Protein AF-A0A525WNT0-F1 (afdb_monomer_lite)

Radius of gyration: 18.11 Å; chains: 1; bounding box: 46×43×49 Å

Secondary structure (DSSP, 8-state):
---S-SS--TTGGGG-S-TT-SGGG-TTT---TT--S-HHHHHHHHHHHHHHTTB-HHHHHHHHHHHHHHTT-TTS-TTSHHHHHHTT-B-TTT--HHHHHHHHHHHHHHHHHH-SHHHHHHHHHHHHGGGSTTTTTPBPPPP--TT-GGGHHHHHHHHHHHHS--HHHHHHHHHHHHHHHHHHHHHHHHTT----B-

Sequence (198 aa):
MHQRFISQDPFGIAGGVNPYSYARNNPIQFMDPDGLFSGGNHKKIATRALKEEECSDNFIEKAVNANVKEDKDLKAPTLKPEWANRHGQLEYEGQPINQALANCASRVNEQLALGTAEGLGKAMHSVEDPYSRSHQWKPALPEPSILDPEHWGDWLEHAIADYFPSGDEIGAAVKEDIKLIRKWKDLMRKKGKDDSCQ

pLDDT: mean 78.47, std 18.5, range [36.47, 97.88]

Foldseek 3Di:
DDQWDPDFQPCDCNVPVDRTDDQVVCCPPPDQQQLAQQLVLLLVLQLVLQVVLAFDPVLSVQLSVLLSCLSVPVVDPSLDLLNLLLLLEHRQPDDDPVVSPVSLVVQLVVLLLVLGSNSLSSSLNSLLRCLQPLRVHYHGDHGDDPVCVVCVVSVVSSNCSNHDPDPVSSVVSSVVSNVSLVVSLVVCVVVVHDSSGD

Structure (mmCIF, N/CA/C/O backbone):
data_AF-A0A525WNT0-F1
#
_entry.id   AF-A0A525WNT0-F1
#
loop_
_atom_site.group_PDB
_atom_site.id
_atom_site.type_symbol
_atom_site.label_atom_id
_atom_site.label_alt_id
_atom_site.label_comp_id
_atom_site.label_asym_id
_atom_site.label_entity_id
_atom_site.label_seq_id
_atom_site.pdbx_PDB_ins_code
_atom_site.Cartn_x
_atom_site.Cartn_y
_atom_site.Cartn_z
_atom_site.occupancy
_atom_site.B_iso_or_equiv
_atom_site.auth_seq_id
_atom_site.auth_comp_id
_atom_site.auth_asym_id
_atom_site.auth_atom_id
_atom_site.pdbx_PDB_model_num
ATOM 1 N N . MET A 1 1 ? 27.870 21.046 -18.736 1.00 40.59 1 MET A N 1
ATOM 2 C CA . MET A 1 1 ? 27.111 19.888 -19.259 1.00 40.59 1 MET A CA 1
ATOM 3 C C . MET A 1 1 ? 25.631 20.194 -19.112 1.00 40.59 1 MET A C 1
ATOM 5 O O . MET A 1 1 ? 25.236 20.671 -18.058 1.00 40.59 1 MET A O 1
ATOM 9 N N . HIS A 1 2 ? 24.854 20.045 -20.183 1.00 37.25 2 HIS A N 1
ATOM 10 C CA . HIS A 1 2 ? 23.477 20.535 -20.273 1.00 37.25 2 HIS A CA 1
ATOM 11 C C . HIS A 1 2 ? 22.479 19.498 -19.725 1.00 37.25 2 HIS A C 1
ATOM 13 O O . HIS A 1 2 ? 22.332 18.436 -20.314 1.00 37.25 2 HIS A O 1
ATOM 19 N N . GLN A 1 3 ? 21.785 19.818 -18.625 1.00 50.88 3 GLN A N 1
ATOM 20 C CA . GLN A 1 3 ? 20.638 19.062 -18.090 1.00 50.88 3 GLN A CA 1
ATOM 21 C C . GLN A 1 3 ? 19.345 19.504 -18.793 1.00 50.88 3 GLN A C 1
ATOM 23 O O . GLN A 1 3 ? 18.529 20.233 -18.229 1.00 50.88 3 GLN A O 1
ATOM 28 N N . ARG A 1 4 ? 19.209 19.165 -20.075 1.00 48.12 4 ARG A N 1
ATOM 29 C CA . ARG A 1 4 ? 18.009 19.451 -20.872 1.00 48.12 4 ARG A CA 1
ATOM 30 C C . ARG A 1 4 ? 17.727 18.271 -21.781 1.00 48.12 4 ARG A C 1
ATOM 32 O O . ARG A 1 4 ? 18.667 17.645 -22.268 1.00 48.12 4 ARG A O 1
ATOM 39 N N . PHE A 1 5 ? 16.451 18.012 -22.038 1.00 47.03 5 PHE A N 1
ATOM 40 C CA . PHE A 1 5 ? 16.077 17.083 -23.094 1.00 47.03 5 PHE A CA 1
ATOM 41 C C . PHE A 1 5 ? 16.597 17.588 -24.450 1.00 47.03 5 PHE A C 1
ATOM 43 O O . PHE A 1 5 ? 16.601 18.790 -24.725 1.00 47.03 5 PHE A O 1
ATOM 50 N N . ILE A 1 6 ? 17.063 16.659 -25.285 1.00 52.97 6 ILE A N 1
ATOM 51 C CA . ILE A 1 6 ? 17.551 16.920 -26.652 1.00 52.97 6 ILE A CA 1
ATOM 52 C C . ILE A 1 6 ? 16.405 16.993 -27.678 1.00 52.97 6 ILE A C 1
ATOM 54 O O . ILE A 1 6 ? 16.618 17.394 -28.819 1.00 52.97 6 ILE A O 1
ATOM 58 N N . SER A 1 7 ? 15.182 16.680 -27.248 1.00 51.28 7 SER A N 1
ATOM 59 C CA . SER A 1 7 ? 13.912 16.890 -27.950 1.00 51.28 7 SER A CA 1
ATOM 60 C C . SER A 1 7 ? 12.864 17.437 -26.971 1.00 51.28 7 SER A C 1
ATOM 62 O O . SER A 1 7 ? 13.056 17.348 -25.761 1.00 51.28 7 SER A O 1
ATOM 64 N N . GLN A 1 8 ? 11.773 18.030 -27.470 1.00 43.38 8 GLN A N 1
ATOM 65 C CA . GLN A 1 8 ? 10.681 18.526 -26.616 1.00 43.38 8 GLN A CA 1
ATOM 66 C C . GLN A 1 8 ? 10.065 17.404 -25.771 1.00 43.38 8 GLN A C 1
ATOM 68 O O . GLN A 1 8 ? 9.871 16.294 -26.266 1.00 43.38 8 GLN A O 1
ATOM 73 N N . ASP A 1 9 ? 9.721 17.728 -24.524 1.00 50.50 9 ASP A N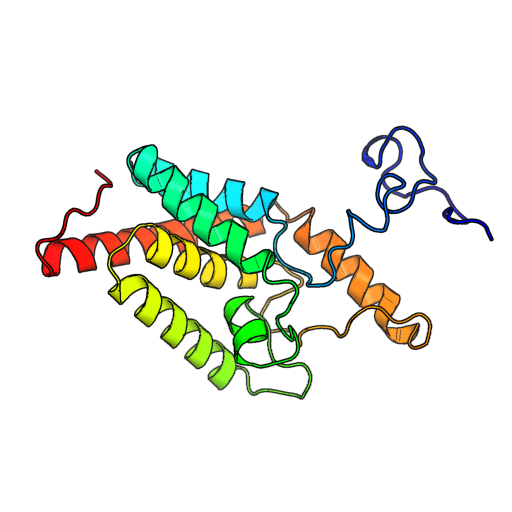 1
ATOM 74 C CA . ASP A 1 9 ? 8.918 16.882 -23.642 1.00 50.50 9 ASP A CA 1
ATOM 75 C C . ASP A 1 9 ? 7.564 16.557 -24.318 1.00 50.50 9 ASP A C 1
ATOM 77 O O . ASP A 1 9 ? 6.822 17.493 -24.656 1.00 50.50 9 ASP A O 1
ATOM 81 N N . PRO A 1 10 ? 7.218 15.267 -24.520 1.00 50.03 10 PRO A N 1
ATOM 82 C CA . PRO A 1 10 ? 5.944 14.849 -25.110 1.00 50.03 10 PRO A CA 1
ATOM 83 C C . PRO A 1 10 ? 4.699 15.369 -24.368 1.00 50.03 10 PRO A C 1
ATOM 85 O O . PRO A 1 10 ? 3.622 15.419 -24.962 1.00 50.03 10 PRO A O 1
ATOM 88 N N . PHE A 1 11 ? 4.828 15.795 -23.104 1.00 43.47 11 PHE A N 1
ATOM 89 C CA . PHE A 1 11 ? 3.750 16.390 -22.302 1.00 43.47 11 PHE A CA 1
ATOM 90 C C . PHE A 1 11 ? 3.531 17.895 -22.542 1.00 43.47 11 PHE A C 1
ATOM 92 O O . PHE A 1 11 ? 2.553 18.465 -22.043 1.00 43.47 11 PHE A O 1
ATOM 99 N N . GLY A 1 12 ? 4.403 18.570 -23.301 1.00 48.38 12 GLY A N 1
ATOM 100 C CA . GLY A 1 12 ? 4.273 19.997 -23.606 1.00 48.38 12 GLY A CA 1
ATOM 101 C C . GLY A 1 12 ? 4.104 20.863 -22.349 1.00 48.38 12 GLY A C 1
ATOM 102 O O . GLY A 1 12 ? 4.845 20.734 -21.380 1.00 48.38 12 GLY A O 1
ATOM 103 N N . ILE A 1 13 ? 3.103 21.747 -22.339 1.00 44.28 13 ILE A N 1
ATOM 104 C CA . ILE A 1 13 ? 2.841 22.684 -21.225 1.00 44.28 13 ILE A CA 1
ATOM 105 C C . ILE A 1 13 ? 2.419 21.984 -19.919 1.00 44.28 13 ILE A C 1
ATOM 107 O O . ILE A 1 13 ? 2.488 22.592 -18.849 1.00 44.28 13 ILE A O 1
ATOM 111 N N . ALA A 1 14 ? 1.980 20.720 -19.987 1.00 47.06 14 ALA A N 1
ATOM 112 C CA . ALA A 1 14 ? 1.579 19.940 -18.815 1.00 47.06 14 ALA A CA 1
ATOM 113 C C . ALA A 1 14 ? 2.785 19.429 -18.001 1.00 47.06 14 ALA A C 1
ATOM 115 O O . ALA A 1 14 ? 2.648 19.206 -16.798 1.00 47.06 14 ALA A O 1
ATOM 116 N N . GLY A 1 15 ? 3.969 19.329 -18.622 1.00 44.12 15 GLY A N 1
ATOM 117 C CA . GLY A 1 15 ? 5.249 19.040 -17.954 1.00 44.12 15 GLY A CA 1
ATOM 118 C C . GLY A 1 15 ? 5.859 20.250 -17.227 1.00 44.12 15 GLY A C 1
ATOM 119 O O . GLY A 1 15 ? 6.861 20.134 -16.523 1.00 44.12 15 GLY A O 1
ATOM 120 N N . GLY A 1 16 ? 5.230 21.423 -17.356 1.00 53.19 16 GLY A N 1
ATOM 121 C CA . GLY A 1 16 ? 5.719 22.708 -16.870 1.00 53.19 16 GLY A CA 1
ATOM 122 C C . GLY A 1 16 ? 5.883 23.708 -18.013 1.00 53.19 16 GLY A C 1
ATOM 123 O O . GLY A 1 16 ? 5.817 23.371 -19.190 1.00 53.19 16 GLY A O 1
ATOM 124 N N . VAL A 1 17 ? 6.113 24.979 -17.675 1.00 60.38 17 VAL A N 1
ATOM 125 C CA . VAL A 1 17 ? 6.235 26.055 -18.681 1.00 60.38 17 VAL A CA 1
ATOM 126 C C . VAL A 1 17 ? 7.465 25.861 -19.582 1.00 60.38 17 VAL A C 1
ATOM 128 O O . VAL A 1 17 ? 7.502 26.373 -20.698 1.00 60.38 17 VAL A O 1
ATOM 131 N N . ASN A 1 18 ? 8.472 25.116 -19.113 1.00 57.03 18 ASN A N 1
ATOM 132 C CA . ASN A 1 18 ? 9.670 24.812 -19.882 1.00 57.03 18 ASN A CA 1
ATOM 133 C C . ASN A 1 18 ? 9.621 23.365 -20.410 1.00 57.03 18 ASN A C 1
ATOM 135 O O . ASN A 1 18 ? 9.936 22.449 -19.654 1.00 57.03 18 ASN A O 1
ATOM 139 N N . PRO A 1 19 ? 9.342 23.145 -21.705 1.00 50.22 19 PRO A N 1
ATOM 140 C CA . PRO A 1 19 ? 9.215 21.807 -22.290 1.00 50.22 19 PRO A CA 1
ATOM 141 C C . PRO A 1 19 ? 10.560 21.081 -22.473 1.00 50.22 19 PRO A C 1
ATOM 143 O O . PRO A 1 19 ? 10.640 20.088 -23.187 1.00 50.22 19 PRO A O 1
ATOM 146 N N . TYR A 1 20 ? 11.636 21.593 -21.872 1.00 52.59 20 TYR A N 1
ATOM 147 C CA . TYR A 1 20 ? 12.956 20.965 -21.837 1.00 52.59 20 TYR A CA 1
ATOM 148 C C . TYR A 1 20 ? 13.445 20.715 -20.400 1.00 52.59 20 TYR A C 1
ATOM 150 O O . TYR A 1 20 ? 14.610 20.347 -20.219 1.00 52.59 20 TYR A O 1
ATOM 158 N N . SER A 1 21 ? 12.613 20.960 -19.374 1.00 46.78 21 SER A N 1
ATOM 159 C CA . SER A 1 21 ? 13.017 20.785 -17.974 1.00 46.78 21 SER A CA 1
ATOM 160 C C . SER A 1 21 ? 12.902 19.334 -17.524 1.00 46.78 21 SER A C 1
ATOM 162 O O . SER A 1 21 ? 11.812 18.776 -17.492 1.00 46.78 21 SER A O 1
ATOM 164 N N . TYR A 1 22 ? 14.018 18.766 -17.082 1.00 49.44 22 TYR A N 1
ATOM 165 C CA . TYR A 1 22 ? 14.056 17.497 -16.363 1.00 49.44 22 TYR A CA 1
ATOM 166 C C . TYR A 1 22 ? 13.727 17.729 -14.874 1.00 49.44 22 TYR A C 1
ATOM 168 O O . TYR A 1 22 ? 14.248 18.673 -14.272 1.00 49.44 22 TYR A O 1
ATOM 176 N N . ALA A 1 23 ? 12.849 16.908 -14.282 1.00 51.16 23 ALA A N 1
ATOM 177 C CA . ALA A 1 23 ? 12.525 16.917 -12.845 1.00 51.16 23 ALA 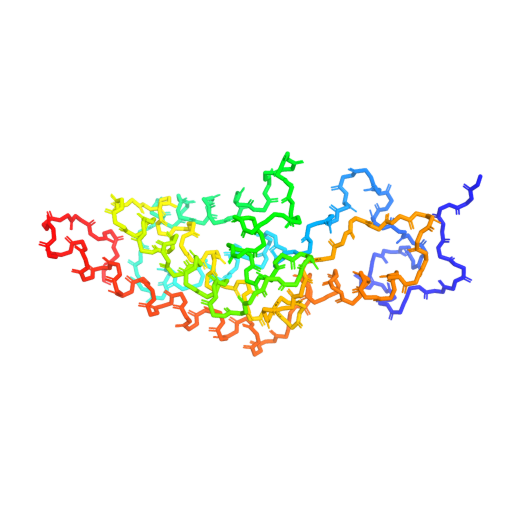A CA 1
ATOM 178 C C . ALA A 1 23 ? 12.153 18.302 -12.256 1.00 51.16 23 ALA A C 1
ATOM 180 O O . ALA A 1 23 ? 12.599 18.670 -11.168 1.00 51.16 23 ALA A O 1
ATOM 181 N N . ARG A 1 24 ? 11.388 19.131 -12.990 1.00 54.41 24 ARG A N 1
ATOM 182 C CA . ARG A 1 24 ? 11.059 20.527 -12.604 1.00 54.41 24 ARG A CA 1
ATOM 183 C C . ARG A 1 24 ? 12.290 21.384 -12.240 1.00 54.41 24 ARG A C 1
ATOM 185 O O . ARG A 1 24 ? 12.195 22.283 -11.408 1.00 54.41 24 ARG A O 1
ATOM 192 N N . ASN A 1 25 ? 13.443 21.118 -12.861 1.00 48.66 25 ASN A N 1
ATOM 193 C CA . ASN A 1 25 ? 14.751 21.719 -12.555 1.00 48.66 25 ASN A CA 1
ATOM 194 C C . ASN A 1 25 ? 15.285 21.434 -11.138 1.00 48.66 25 ASN A C 1
ATOM 196 O O . ASN A 1 25 ? 16.185 22.135 -10.675 1.00 48.66 25 ASN A O 1
ATOM 200 N N . ASN A 1 26 ? 14.767 20.419 -10.446 1.00 45.62 26 ASN A N 1
ATOM 201 C CA . ASN A 1 26 ? 15.290 19.987 -9.156 1.00 45.62 26 ASN A CA 1
ATOM 202 C C . ASN A 1 26 ? 15.465 18.458 -9.109 1.00 45.62 26 ASN A C 1
ATOM 204 O O . ASN A 1 26 ? 14.747 17.769 -8.383 1.00 45.62 26 ASN A O 1
ATOM 208 N N . PRO A 1 27 ? 16.447 17.921 -9.858 1.00 42.84 27 PRO A N 1
ATOM 209 C CA . PRO A 1 27 ? 16.721 16.483 -9.934 1.00 42.84 27 PRO A CA 1
ATOM 210 C C . PRO A 1 27 ? 17.301 15.893 -8.639 1.00 42.84 27 PRO A C 1
ATOM 212 O O . PRO A 1 27 ? 17.585 14.704 -8.588 1.00 42.84 27 PRO A O 1
ATOM 215 N N . ILE A 1 28 ? 17.504 16.719 -7.606 1.00 40.25 28 ILE A N 1
ATOM 216 C CA . ILE A 1 28 ? 17.936 16.291 -6.270 1.00 40.25 28 ILE A CA 1
ATOM 217 C C . ILE A 1 28 ? 16.721 16.059 -5.353 1.00 40.25 28 ILE A C 1
ATOM 219 O O . ILE A 1 28 ? 16.785 15.203 -4.479 1.00 40.25 28 ILE A O 1
ATOM 223 N N . GLN A 1 29 ? 15.616 16.803 -5.530 1.00 36.47 29 GLN A N 1
ATOM 224 C CA . GLN A 1 29 ? 14.388 16.641 -4.728 1.00 36.47 29 GLN A CA 1
ATOM 225 C C . GLN A 1 29 ? 13.277 15.846 -5.422 1.00 36.47 29 GLN A C 1
ATOM 227 O O . GLN A 1 29 ? 12.397 15.339 -4.733 1.00 36.47 29 GLN A O 1
ATOM 232 N N . PHE A 1 30 ? 13.285 15.767 -6.754 1.00 41.00 30 PHE A N 1
ATOM 233 C CA . PHE A 1 30 ? 12.309 15.008 -7.539 1.00 41.00 30 PHE A CA 1
ATOM 234 C C . PHE A 1 30 ? 13.040 13.925 -8.330 1.00 41.00 30 PHE A C 1
ATOM 236 O O . PHE A 1 30 ? 13.220 14.012 -9.542 1.00 41.00 30 PHE A O 1
ATOM 243 N N . MET A 1 31 ? 13.520 12.946 -7.579 1.00 42.00 31 MET A N 1
ATOM 244 C CA . MET A 1 31 ? 13.885 11.623 -8.052 1.00 42.00 31 MET A CA 1
ATOM 245 C C . MET A 1 31 ? 12.822 10.719 -7.430 1.00 42.00 31 MET A C 1
ATOM 247 O O . MET A 1 31 ? 12.554 10.870 -6.238 1.00 42.00 31 MET A O 1
ATOM 251 N N . ASP A 1 32 ? 12.195 9.850 -8.213 1.00 42.09 32 ASP A N 1
ATOM 252 C CA . ASP A 1 32 ? 11.354 8.772 -7.681 1.00 42.09 32 ASP A CA 1
ATOM 253 C C . ASP A 1 32 ? 12.116 7.452 -7.834 1.00 42.09 32 ASP A C 1
ATOM 255 O O . ASP A 1 32 ? 11.794 6.682 -8.732 1.00 42.09 32 ASP A O 1
ATOM 259 N N . PRO A 1 33 ? 13.217 7.265 -7.072 1.00 40.81 33 PRO A N 1
ATOM 260 C CA . PRO A 1 33 ? 14.120 6.126 -7.205 1.00 40.81 33 PRO A CA 1
ATOM 261 C C . PRO A 1 33 ? 13.445 4.761 -6.984 1.00 40.81 33 PRO A C 1
ATOM 263 O O . PRO A 1 33 ? 13.973 3.731 -7.401 1.00 40.81 33 PRO A O 1
ATOM 266 N N . ASP A 1 34 ? 12.283 4.757 -6.330 1.00 44.78 34 ASP A N 1
ATOM 267 C CA . ASP A 1 34 ? 11.679 3.552 -5.772 1.00 44.78 34 ASP A CA 1
ATOM 268 C C . ASP A 1 34 ? 10.557 2.988 -6.647 1.00 44.78 34 ASP A C 1
ATOM 270 O O . ASP A 1 34 ? 10.232 1.808 -6.507 1.00 44.78 34 ASP A O 1
ATOM 274 N N . GLY A 1 35 ? 10.005 3.806 -7.553 1.00 47.09 35 GLY A N 1
ATOM 275 C CA . GLY A 1 35 ? 8.930 3.416 -8.451 1.00 47.09 35 GLY A CA 1
ATOM 276 C C . GLY A 1 35 ? 7.755 2.842 -7.661 1.00 47.09 35 GLY A C 1
ATOM 277 O O . GLY A 1 35 ? 7.566 1.629 -7.614 1.00 47.09 35 GLY A O 1
ATOM 278 N N . LEU A 1 36 ? 7.037 3.730 -6.976 1.00 57.06 36 LEU A N 1
ATOM 279 C CA . LEU A 1 36 ? 5.888 3.461 -6.108 1.00 57.06 36 LEU A CA 1
ATOM 280 C C . LEU A 1 36 ? 4.713 4.285 -6.606 1.00 57.06 36 LEU A C 1
ATOM 282 O O . LEU A 1 36 ? 4.951 5.334 -7.202 1.00 57.06 36 LEU A O 1
ATOM 286 N N . PHE A 1 37 ? 3.450 3.915 -6.336 1.00 63.66 37 PHE A N 1
ATOM 287 C CA . PHE A 1 37 ? 2.382 4.885 -6.594 1.00 63.66 37 PHE A CA 1
ATOM 288 C C . PHE A 1 37 ? 2.782 6.187 -5.914 1.00 63.66 37 PHE A C 1
ATOM 290 O O . PHE A 1 37 ? 3.086 6.195 -4.728 1.00 63.66 37 PHE A O 1
ATOM 297 N N . SER A 1 38 ? 2.834 7.296 -6.663 1.00 75.38 38 SER A N 1
ATOM 298 C CA . SER A 1 38 ? 3.397 8.509 -6.068 1.00 75.38 38 SER A CA 1
ATOM 299 C C . SER A 1 38 ? 2.656 8.818 -4.763 1.00 75.38 38 SER A C 1
ATOM 301 O O . SER A 1 38 ? 1.434 8.653 -4.696 1.00 75.38 38 SER A O 1
ATOM 303 N N . GLY A 1 39 ? 3.340 9.322 -3.732 1.00 77.88 39 GLY A N 1
ATOM 304 C CA . GLY A 1 39 ? 2.684 9.610 -2.448 1.00 77.88 39 GLY A CA 1
ATOM 305 C C . GLY A 1 39 ? 1.427 10.503 -2.563 1.00 77.88 39 GLY A C 1
ATOM 306 O O . GLY A 1 39 ? 0.562 10.509 -1.687 1.00 77.88 39 GLY A O 1
ATOM 307 N N . GLY A 1 40 ? 1.279 11.255 -3.663 1.00 81.62 40 GLY A N 1
ATOM 308 C CA . GLY A 1 40 ? 0.039 11.954 -4.012 1.00 81.62 40 GLY A CA 1
ATOM 309 C C . GLY A 1 40 ? -1.115 11.033 -4.440 1.00 81.62 40 GLY A C 1
ATOM 310 O O . GLY A 1 40 ? -2.256 11.269 -4.033 1.00 81.62 40 GLY A O 1
ATOM 311 N N . ASN A 1 41 ? -0.836 9.994 -5.230 1.00 86.38 41 ASN A N 1
ATOM 312 C CA . ASN A 1 41 ? -1.797 8.967 -5.636 1.00 86.38 41 ASN A CA 1
ATOM 313 C C . ASN A 1 41 ? -2.212 8.091 -4.452 1.00 86.38 41 ASN A C 1
ATOM 315 O O . ASN A 1 41 ? -3.415 7.990 -4.211 1.00 86.38 41 ASN A O 1
ATOM 319 N N . HIS A 1 42 ? -1.262 7.611 -3.646 1.00 90.75 42 HIS A N 1
ATOM 320 C CA . HIS A 1 42 ? -1.541 6.920 -2.380 1.00 90.75 42 HIS A CA 1
ATOM 321 C C . HIS A 1 42 ? -2.459 7.738 -1.466 1.00 90.75 42 HIS A C 1
ATOM 323 O O . HIS A 1 42 ? -3.535 7.300 -1.055 1.00 90.75 42 HIS A O 1
ATOM 329 N N . LYS A 1 43 ? -2.124 9.019 -1.253 1.00 91.81 43 LYS A N 1
ATOM 330 C CA . LYS A 1 43 ? -2.985 9.937 -0.497 1.00 91.81 43 LYS A CA 1
ATOM 331 C C . LYS A 1 43 ? -4.405 9.997 -1.058 1.00 91.81 43 LYS A C 1
ATOM 333 O O . LYS A 1 43 ? -5.366 10.000 -0.287 1.00 91.81 43 LYS A O 1
ATOM 338 N N . LYS A 1 44 ? -4.551 10.109 -2.380 1.00 90.81 44 LYS A N 1
ATOM 339 C CA . LYS A 1 44 ? -5.849 10.244 -3.054 1.00 90.81 44 LYS A CA 1
ATOM 340 C C . LYS A 1 44 ? -6.686 8.968 -2.934 1.00 90.81 44 LYS A C 1
ATOM 342 O O . LYS A 1 44 ? -7.880 9.079 -2.650 1.00 90.81 44 LYS A O 1
ATOM 347 N N . ILE A 1 45 ? -6.077 7.806 -3.159 1.00 93.38 45 ILE A N 1
ATOM 348 C CA . ILE A 1 45 ? -6.715 6.487 -3.087 1.00 93.38 45 ILE A CA 1
ATOM 349 C C . ILE A 1 45 ? -7.188 6.229 -1.652 1.00 93.38 45 ILE A C 1
ATOM 351 O O . ILE A 1 45 ? -8.401 6.161 -1.422 1.00 93.38 45 ILE A O 1
ATOM 355 N N . ALA A 1 46 ? -6.266 6.272 -0.686 1.00 96.69 46 ALA A N 1
ATOM 356 C CA . ALA A 1 46 ? -6.559 6.007 0.717 1.00 96.69 46 ALA A CA 1
ATOM 357 C C . ALA A 1 46 ? -7.598 6.979 1.300 1.00 96.69 46 ALA A C 1
ATOM 359 O O . ALA A 1 46 ? -8.555 6.565 1.957 1.00 96.69 46 ALA A O 1
ATOM 360 N N . THR A 1 47 ? -7.472 8.285 1.018 1.00 96.69 47 THR A N 1
ATOM 361 C CA . THR A 1 47 ? -8.450 9.287 1.489 1.00 96.69 47 THR A CA 1
ATOM 362 C C . THR A 1 47 ? -9.846 8.996 0.948 1.00 96.69 47 THR A C 1
ATOM 364 O O . THR A 1 47 ? -10.827 9.170 1.668 1.00 96.69 47 THR A O 1
ATOM 367 N N . ARG A 1 48 ? -9.960 8.589 -0.323 1.00 96.25 48 ARG A N 1
ATOM 368 C CA . ARG A 1 48 ? -11.259 8.296 -0.933 1.00 96.25 48 ARG A CA 1
ATOM 369 C C . ARG A 1 48 ? -11.912 7.086 -0.273 1.00 96.25 48 ARG A C 1
ATOM 371 O O . ARG A 1 48 ? -13.072 7.193 0.108 1.00 96.25 48 ARG A O 1
ATOM 378 N N . ALA A 1 49 ? -11.174 5.991 -0.110 1.00 97.50 49 ALA A N 1
ATOM 379 C CA . ALA A 1 49 ? -11.698 4.770 0.493 1.00 97.50 49 ALA A CA 1
ATOM 380 C C . ALA A 1 49 ? -12.117 4.975 1.959 1.00 97.50 49 ALA A C 1
ATOM 382 O O . ALA A 1 49 ? -13.218 4.592 2.345 1.00 97.50 49 ALA A O 1
ATOM 383 N N . LEU A 1 50 ? -11.289 5.652 2.763 1.00 97.88 50 LEU A N 1
ATOM 384 C CA . LEU A 1 50 ? -11.603 5.919 4.172 1.00 97.88 50 LEU A CA 1
ATOM 385 C C . LEU A 1 50 ? -12.802 6.862 4.345 1.00 97.88 50 LEU A C 1
ATOM 387 O O . LEU A 1 50 ? -13.588 6.685 5.271 1.00 97.88 50 LEU A O 1
ATOM 391 N N . LYS A 1 51 ? -12.969 7.850 3.455 1.00 96.62 51 LYS A N 1
ATOM 392 C CA . LYS A 1 51 ? -14.166 8.706 3.453 1.00 96.62 51 LYS A CA 1
ATOM 393 C C . LYS A 1 51 ? -15.425 7.947 3.047 1.00 96.62 51 LYS A C 1
ATOM 395 O O . LYS A 1 51 ? -16.483 8.224 3.595 1.00 96.62 51 LYS A O 1
ATOM 400 N N . GLU A 1 52 ? -15.316 7.028 2.090 1.00 96.12 52 GLU A N 1
ATOM 401 C CA . GLU A 1 52 ? -16.439 6.188 1.654 1.00 96.12 52 GLU A CA 1
ATOM 402 C C . GLU A 1 52 ? -16.911 5.239 2.765 1.00 96.12 52 GLU A C 1
ATOM 404 O O . GLU A 1 52 ? -18.099 4.961 2.867 1.00 96.12 52 GLU A O 1
ATOM 409 N N . GLU A 1 53 ? -16.001 4.811 3.638 1.00 96.62 53 GLU A N 1
ATOM 410 C CA . GLU A 1 53 ? -16.303 4.008 4.831 1.00 96.62 53 GLU A CA 1
ATOM 411 C C . GLU A 1 53 ? -16.568 4.852 6.092 1.00 96.62 53 GLU A C 1
ATOM 413 O O . GLU A 1 53 ? -16.506 4.323 7.204 1.00 96.62 53 GLU A O 1
ATOM 418 N N . GLU A 1 54 ? -16.842 6.150 5.910 1.00 96.44 54 GLU A N 1
ATOM 419 C CA . GLU A 1 54 ? -17.260 7.106 6.947 1.00 96.44 54 GLU A CA 1
ATOM 420 C C . GLU A 1 54 ? -16.311 7.171 8.161 1.00 96.44 54 GLU A C 1
ATOM 422 O O . GLU A 1 54 ? -16.721 7.339 9.312 1.00 96.44 54 GLU A O 1
ATOM 427 N N . CYS A 1 55 ? -15.006 7.051 7.909 1.00 95.56 55 CYS A N 1
ATOM 428 C CA . CYS A 1 55 ? -13.972 7.235 8.923 1.00 95.56 55 CYS A CA 1
ATOM 429 C C . CYS A 1 55 ? -13.865 8.692 9.385 1.00 95.56 55 CYS A C 1
ATOM 431 O O . CYS A 1 55 ? -13.964 9.628 8.593 1.00 95.56 55 CYS A O 1
ATOM 433 N N . SER A 1 56 ? -13.603 8.893 10.679 1.00 95.88 56 SER A N 1
ATOM 434 C CA . SER A 1 56 ? -13.388 10.236 11.234 1.00 95.88 56 SER A CA 1
ATOM 435 C C . SER A 1 56 ? -12.146 10.918 10.643 1.00 95.88 56 SER A C 1
ATOM 437 O O . SER A 1 56 ? -11.137 10.265 10.372 1.00 95.88 56 SER A O 1
ATOM 439 N N . ASP A 1 57 ? -12.167 12.249 10.516 1.00 94.88 57 ASP A N 1
ATOM 440 C CA . ASP A 1 57 ? -11.067 13.016 9.904 1.00 94.88 57 ASP A CA 1
ATOM 441 C C . ASP A 1 57 ? -9.704 12.776 10.578 1.00 94.88 57 ASP A C 1
ATOM 443 O O . ASP A 1 57 ? -8.692 12.600 9.903 1.00 94.88 57 ASP A O 1
ATOM 447 N N . ASN A 1 58 ? -9.673 12.701 11.913 1.00 95.25 58 ASN A N 1
ATOM 448 C CA . ASN A 1 58 ? -8.447 12.416 12.668 1.00 95.25 58 ASN A CA 1
ATOM 449 C C . ASN A 1 58 ? -7.917 10.996 12.403 1.00 95.25 58 ASN A C 1
ATOM 451 O O . ASN A 1 58 ? -6.708 10.767 12.406 1.00 95.25 58 ASN A O 1
ATOM 455 N N . PHE A 1 59 ? -8.809 10.030 12.182 1.00 96.38 59 PHE A N 1
ATOM 456 C CA . PHE A 1 59 ? -8.412 8.679 11.803 1.00 96.38 59 PHE A CA 1
ATOM 457 C C . PHE A 1 59 ? -7.877 8.651 10.366 1.00 96.38 59 PHE A C 1
ATOM 459 O O . PHE A 1 59 ? -6.809 8.082 10.127 1.00 96.38 59 PHE A O 1
ATOM 466 N N . ILE A 1 60 ? -8.564 9.333 9.439 1.00 97.19 60 ILE A N 1
ATOM 467 C CA . ILE A 1 60 ? -8.134 9.491 8.043 1.00 97.19 60 ILE A CA 1
ATOM 468 C C . ILE A 1 60 ? -6.728 10.079 7.983 1.00 97.19 60 ILE A C 1
ATOM 470 O O . ILE A 1 60 ? -5.864 9.521 7.314 1.00 97.19 60 ILE A O 1
ATOM 474 N N . GLU A 1 61 ? -6.474 11.174 8.701 1.00 95.56 61 GLU A N 1
ATOM 475 C CA . GLU A 1 61 ? -5.170 11.835 8.702 1.00 95.56 61 GLU A CA 1
ATOM 476 C C . GLU A 1 61 ? -4.046 10.875 9.111 1.00 95.56 61 GLU A C 1
ATOM 478 O O . GLU A 1 61 ? -3.025 10.787 8.429 1.00 95.56 61 GLU A O 1
ATOM 483 N N . LYS A 1 62 ? -4.239 10.110 10.190 1.00 97.19 62 LYS A N 1
ATOM 484 C CA . LYS A 1 62 ? -3.235 9.156 10.679 1.00 97.19 62 LYS A CA 1
ATOM 485 C C . LYS A 1 62 ? -2.993 8.012 9.701 1.00 97.19 62 LYS A C 1
ATOM 487 O O . LYS A 1 62 ? -1.836 7.697 9.420 1.00 97.19 62 LYS A O 1
ATOM 492 N N . ALA A 1 63 ? -4.061 7.414 9.176 1.00 97.44 63 ALA A N 1
ATOM 493 C CA . ALA A 1 63 ? -3.960 6.309 8.230 1.00 97.44 63 ALA A CA 1
ATOM 494 C C . ALA A 1 63 ? -3.287 6.754 6.924 1.00 97.44 63 ALA A C 1
ATOM 496 O O . ALA A 1 63 ? -2.315 6.141 6.491 1.00 97.44 63 ALA A O 1
ATOM 497 N N . VAL A 1 64 ? -3.723 7.876 6.348 1.00 96.19 64 VAL A N 1
ATOM 498 C CA . VAL A 1 64 ? -3.157 8.433 5.111 1.00 96.19 64 VAL A CA 1
ATOM 499 C C . VAL A 1 64 ? -1.694 8.838 5.293 1.00 96.19 64 VAL A C 1
ATOM 501 O O . VAL A 1 64 ? -0.867 8.567 4.426 1.00 96.19 64 VAL A O 1
ATOM 504 N N . ASN A 1 65 ? -1.339 9.454 6.423 1.00 94.56 65 ASN A N 1
ATOM 505 C CA . ASN A 1 65 ? 0.053 9.811 6.695 1.00 94.56 65 ASN A CA 1
ATOM 506 C C . ASN A 1 65 ? 0.947 8.575 6.840 1.00 94.56 65 ASN A C 1
ATOM 508 O O . ASN A 1 65 ? 2.101 8.621 6.421 1.00 94.56 65 ASN A O 1
ATOM 512 N N . ALA A 1 66 ? 0.441 7.492 7.435 1.00 95.25 66 ALA A N 1
ATOM 513 C CA . ALA A 1 66 ? 1.181 6.242 7.545 1.00 95.25 66 ALA A CA 1
ATOM 514 C C . ALA A 1 66 ? 1.345 5.552 6.186 1.00 95.25 66 ALA A C 1
ATOM 516 O O . ALA A 1 66 ? 2.448 5.112 5.889 1.00 95.25 66 ALA A O 1
ATOM 517 N N . ASN A 1 67 ? 0.287 5.533 5.372 1.00 94.69 67 ASN A N 1
ATOM 518 C CA . ASN A 1 67 ? 0.274 5.005 4.009 1.00 94.69 67 ASN A CA 1
ATOM 519 C C . ASN A 1 67 ? 1.358 5.677 3.142 1.00 94.69 67 ASN A C 1
ATOM 521 O O . ASN A 1 67 ? 2.315 5.033 2.739 1.00 94.69 67 ASN A O 1
ATOM 525 N N . VAL A 1 68 ? 1.323 7.009 3.025 1.00 90.25 68 VAL A N 1
ATOM 526 C CA . VAL A 1 68 ? 2.278 7.798 2.214 1.00 90.25 68 VAL A CA 1
ATOM 527 C C . VAL A 1 68 ? 3.710 7.787 2.766 1.00 90.25 68 VAL A C 1
ATOM 529 O O . VAL A 1 68 ? 4.662 8.181 2.092 1.00 90.25 68 VAL A O 1
ATOM 532 N N . LYS A 1 69 ? 3.894 7.447 4.045 1.00 89.56 69 LYS A N 1
ATOM 533 C CA . LYS A 1 69 ? 5.228 7.412 4.655 1.00 89.56 69 LYS A CA 1
ATOM 534 C C . LYS A 1 69 ? 5.979 6.130 4.310 1.00 89.56 69 LYS A C 1
ATOM 536 O O . LYS A 1 69 ? 7.199 6.136 4.454 1.00 89.56 69 LYS A O 1
ATOM 541 N N . GLU A 1 70 ? 5.292 5.079 3.870 1.00 85.56 70 GLU A N 1
ATOM 542 C CA . GLU A 1 70 ? 5.954 3.848 3.445 1.00 85.56 70 GLU A CA 1
ATOM 543 C C . GLU A 1 70 ? 6.935 4.147 2.299 1.00 85.56 70 GLU A C 1
ATOM 545 O O . GLU A 1 70 ? 8.106 3.803 2.447 1.00 85.56 70 GLU A O 1
ATOM 550 N N . ASP A 1 71 ? 6.555 4.963 1.311 1.00 76.88 71 ASP A N 1
ATOM 551 C CA . ASP A 1 71 ? 7.436 5.408 0.209 1.00 76.88 71 ASP A CA 1
ATOM 552 C C . ASP A 1 71 ? 8.670 6.206 0.644 1.00 76.88 71 ASP A C 1
ATOM 554 O O . ASP A 1 71 ? 9.617 6.384 -0.109 1.00 76.88 71 ASP A O 1
ATOM 558 N N . LYS A 1 72 ? 8.662 6.788 1.847 1.00 69.31 72 LYS A N 1
ATOM 559 C CA . LYS A 1 72 ? 9.681 7.771 2.262 1.00 69.31 72 LYS A CA 1
ATOM 560 C C . LYS A 1 72 ? 10.847 7.162 3.018 1.00 69.31 72 LYS A C 1
ATOM 562 O O . LYS A 1 72 ? 11.709 7.907 3.499 1.00 69.31 72 LYS A O 1
ATOM 567 N N . ASP A 1 73 ? 10.881 5.846 3.177 1.00 62.91 73 ASP A N 1
ATOM 568 C CA . ASP A 1 73 ? 12.005 5.184 3.827 1.00 62.91 73 ASP A CA 1
ATOM 569 C C . ASP A 1 73 ? 13.178 5.004 2.850 1.00 62.91 73 ASP A C 1
ATOM 571 O O . ASP A 1 73 ? 13.555 3.898 2.489 1.00 62.91 73 ASP A O 1
ATOM 575 N N . LEU A 1 74 ? 13.792 6.126 2.454 1.00 48.88 74 LEU A N 1
ATOM 576 C CA . LEU A 1 74 ? 14.907 6.241 1.492 1.00 48.88 74 LEU A CA 1
ATOM 577 C C . LEU A 1 74 ? 16.188 5.466 1.880 1.00 48.88 74 LEU A C 1
ATOM 579 O O . LEU A 1 74 ? 17.217 5.575 1.216 1.00 48.88 74 LEU A O 1
ATOM 583 N N . LYS A 1 75 ? 16.196 4.772 3.023 1.00 49.09 75 LYS A N 1
ATOM 584 C CA . LYS A 1 75 ? 17.316 3.929 3.483 1.00 49.09 75 LYS A CA 1
ATOM 585 C C . LYS A 1 75 ? 17.075 2.445 3.223 1.00 49.09 75 LYS A C 1
ATOM 587 O O . LYS A 1 75 ? 17.948 1.623 3.511 1.00 49.09 75 LYS A O 1
ATOM 592 N N . ALA A 1 76 ? 15.892 2.112 2.739 1.00 55.09 76 ALA A N 1
ATOM 593 C CA . ALA A 1 76 ? 15.470 0.771 2.445 1.00 55.09 76 ALA A CA 1
ATOM 594 C C . ALA A 1 76 ? 16.086 0.251 1.148 1.00 55.09 76 ALA A C 1
ATOM 596 O O . ALA A 1 76 ? 15.996 0.918 0.122 1.00 55.09 76 ALA A O 1
ATOM 597 N N . PRO A 1 77 ? 16.661 -0.958 1.133 1.00 62.56 77 PRO A N 1
ATOM 598 C CA . PRO A 1 77 ? 17.017 -1.594 -0.121 1.00 62.56 77 PRO A CA 1
ATOM 599 C C . PRO A 1 77 ? 15.735 -2.091 -0.808 1.00 62.56 77 PRO A C 1
ATOM 601 O O . PRO A 1 77 ? 15.285 -3.203 -0.525 1.00 62.56 77 PRO A O 1
ATOM 604 N N . THR A 1 78 ? 15.169 -1.287 -1.716 1.00 65.31 78 THR A N 1
ATOM 605 C CA . THR A 1 78 ? 13.997 -1.621 -2.560 1.00 65.31 78 THR A CA 1
ATOM 606 C C . THR A 1 78 ? 14.118 -2.984 -3.232 1.00 65.31 78 THR A C 1
ATOM 608 O O . THR A 1 78 ? 13.139 -3.712 -3.367 1.00 65.31 78 THR A O 1
ATOM 611 N N . LEU A 1 79 ? 15.352 -3.387 -3.536 1.00 71.00 79 LEU A N 1
ATOM 612 C CA . LEU A 1 79 ? 15.683 -4.674 -4.133 1.00 71.00 79 LEU A CA 1
ATOM 613 C C . LEU A 1 79 ? 15.571 -5.880 -3.192 1.00 71.00 79 LEU A C 1
ATOM 615 O O . LEU A 1 79 ? 15.824 -6.982 -3.656 1.00 71.00 79 LEU A O 1
ATOM 619 N N . LYS A 1 80 ? 15.267 -5.725 -1.894 1.00 81.44 80 LYS A N 1
ATOM 620 C CA . LYS A 1 80 ? 15.106 -6.855 -0.956 1.00 81.44 80 LYS A CA 1
ATOM 621 C C . LYS A 1 80 ? 13.643 -7.286 -0.837 1.00 81.44 80 LYS A C 1
ATOM 623 O O . LYS A 1 80 ? 12.764 -6.430 -0.900 1.00 81.44 80 LYS A O 1
ATOM 628 N N . PRO A 1 81 ? 13.356 -8.575 -0.549 1.00 83.06 81 PRO A N 1
ATOM 629 C CA . PRO A 1 81 ? 11.987 -9.099 -0.538 1.00 83.06 81 PRO A CA 1
ATOM 630 C C . PRO A 1 81 ? 11.042 -8.334 0.386 1.00 83.06 81 PRO A C 1
ATOM 632 O O . PRO A 1 81 ? 9.910 -8.050 0.014 1.00 83.06 81 PRO A O 1
ATOM 635 N N . GLU A 1 82 ? 11.508 -7.964 1.582 1.00 80.62 82 GLU A N 1
ATOM 636 C CA . GLU A 1 82 ? 10.704 -7.217 2.558 1.00 80.62 82 GLU A CA 1
ATOM 637 C C . GLU A 1 82 ? 10.156 -5.903 1.983 1.00 80.62 82 GLU A C 1
ATOM 639 O O . GLU A 1 82 ? 9.013 -5.542 2.266 1.00 80.62 82 GLU A O 1
ATOM 644 N N . TRP A 1 83 ? 10.955 -5.222 1.159 1.00 83.06 83 TRP A N 1
ATOM 645 C CA . TRP A 1 83 ? 10.632 -3.926 0.570 1.00 83.06 83 TRP A CA 1
ATOM 646 C C . TRP A 1 83 ? 9.893 -4.079 -0.753 1.00 83.06 83 TRP A C 1
ATOM 648 O O . TRP A 1 83 ? 8.837 -3.483 -0.923 1.00 83.06 83 TRP A O 1
ATOM 658 N N . ALA A 1 84 ? 10.361 -4.949 -1.645 1.00 84.88 84 ALA A N 1
ATOM 659 C CA . ALA A 1 84 ? 9.669 -5.204 -2.904 1.00 84.88 84 ALA A CA 1
ATOM 660 C C . ALA A 1 84 ? 8.235 -5.714 -2.670 1.00 84.88 84 ALA A C 1
ATOM 662 O O . ALA A 1 84 ? 7.278 -5.217 -3.257 1.00 84.88 84 ALA A O 1
ATOM 663 N N . ASN A 1 85 ? 8.038 -6.666 -1.749 1.00 89.56 85 ASN A N 1
ATOM 664 C CA . ASN A 1 85 ? 6.729 -7.306 -1.581 1.00 89.56 85 ASN A CA 1
ATOM 665 C C . ASN A 1 85 ? 5.679 -6.389 -0.961 1.00 89.56 85 ASN A C 1
ATOM 667 O O . ASN A 1 85 ? 4.495 -6.526 -1.272 1.00 89.56 85 ASN A O 1
ATOM 671 N N . ARG A 1 86 ? 6.089 -5.465 -0.086 1.00 88.69 86 ARG A N 1
ATOM 672 C CA . ARG A 1 86 ? 5.164 -4.468 0.461 1.00 88.69 86 ARG A CA 1
ATOM 673 C C . ARG A 1 86 ? 4.771 -3.402 -0.564 1.00 88.69 86 ARG A C 1
ATOM 675 O O . ARG A 1 86 ? 3.770 -2.753 -0.310 1.00 88.69 86 ARG A O 1
ATOM 682 N N . HIS A 1 87 ? 5.519 -3.278 -1.661 1.00 87.88 87 HIS A N 1
ATOM 683 C CA . HIS A 1 87 ? 5.255 -2.389 -2.795 1.00 87.88 87 HIS A CA 1
ATOM 684 C C . HIS A 1 87 ? 4.697 -3.147 -4.011 1.00 87.88 87 HIS A C 1
ATOM 686 O O . HIS A 1 87 ? 4.819 -2.725 -5.156 1.00 87.88 87 HIS A O 1
ATOM 692 N N . GLY A 1 88 ? 4.129 -4.338 -3.795 1.00 87.19 88 GLY A N 1
ATOM 693 C CA . GLY A 1 88 ? 3.507 -5.111 -4.870 1.00 87.19 88 GLY A CA 1
ATOM 694 C C . GLY A 1 88 ? 4.464 -5.651 -5.936 1.00 87.19 88 GLY A C 1
ATOM 695 O O . GLY A 1 88 ? 4.006 -6.011 -7.020 1.00 87.19 88 GLY A O 1
ATOM 696 N N . GLN A 1 89 ? 5.762 -5.731 -5.639 1.00 87.38 89 GLN A N 1
ATOM 697 C CA . GLN A 1 89 ? 6.821 -6.187 -6.539 1.00 87.38 89 GLN A CA 1
ATOM 698 C C . GLN A 1 89 ? 7.486 -7.481 -6.042 1.00 87.38 89 GLN A C 1
ATOM 700 O O . GLN A 1 89 ? 7.348 -7.904 -4.886 1.00 87.38 89 GLN A O 1
ATOM 705 N N . LEU A 1 90 ? 8.226 -8.128 -6.941 1.00 87.19 90 LEU A N 1
ATOM 706 C CA . LEU A 1 90 ? 9.155 -9.210 -6.612 1.00 87.19 90 LEU A CA 1
ATOM 707 C C . LEU A 1 90 ? 10.530 -8.630 -6.287 1.00 87.19 90 LEU A C 1
ATOM 709 O O . LEU A 1 90 ? 10.906 -7.581 -6.804 1.00 87.19 90 LEU A O 1
ATOM 713 N N . GLU A 1 91 ? 11.319 -9.351 -5.494 1.00 85.25 91 GLU A N 1
ATOM 714 C CA . GLU A 1 91 ? 12.762 -9.107 -5.435 1.00 85.25 91 GLU A CA 1
ATOM 715 C C . GLU A 1 91 ? 13.377 -9.109 -6.847 1.00 85.25 91 GLU A C 1
ATOM 717 O O . GLU A 1 91 ? 12.946 -9.875 -7.715 1.00 85.25 91 GLU A O 1
ATOM 722 N N . TYR A 1 92 ? 14.426 -8.310 -7.055 1.00 71.19 92 TYR A N 1
ATOM 723 C CA . TYR A 1 92 ? 15.161 -8.273 -8.322 1.00 71.19 92 TYR A CA 1
ATOM 724 C C . TYR A 1 92 ? 15.702 -9.657 -8.735 1.00 71.19 92 TYR A C 1
ATOM 726 O O . TYR A 1 92 ? 15.636 -10.035 -9.902 1.00 71.19 92 TYR A O 1
ATOM 734 N N . GLU A 1 93 ? 16.172 -10.464 -7.775 1.00 75.69 93 GLU A N 1
ATOM 735 C CA . GLU A 1 93 ? 16.846 -11.751 -8.027 1.00 75.69 93 GLU A CA 1
ATOM 736 C C . GLU A 1 93 ? 15.899 -12.970 -8.140 1.00 75.69 93 GLU A C 1
ATOM 738 O O . GLU A 1 93 ? 16.225 -14.078 -7.715 1.00 75.69 93 GLU A O 1
ATOM 743 N N . GLY A 1 94 ? 14.728 -12.810 -8.762 1.00 74.00 94 GLY A N 1
ATOM 744 C CA . GLY A 1 94 ? 13.911 -13.958 -9.192 1.00 74.00 94 GLY A CA 1
ATOM 745 C C . GLY A 1 94 ? 13.102 -14.639 -8.083 1.00 74.00 94 GLY A C 1
ATOM 746 O O . GLY A 1 94 ? 12.874 -15.851 -8.127 1.00 74.00 94 GLY A O 1
ATOM 747 N N . GLN A 1 95 ? 12.637 -13.867 -7.099 1.00 86.69 95 GLN A N 1
ATOM 748 C CA . GLN A 1 95 ? 11.737 -14.361 -6.059 1.00 86.69 95 GLN A CA 1
ATOM 749 C C . GLN A 1 95 ? 10.472 -15.017 -6.659 1.00 86.69 95 GLN A C 1
ATOM 751 O O . GLN A 1 95 ? 9.795 -14.410 -7.493 1.00 86.69 95 GLN A O 1
ATOM 756 N N . PRO A 1 96 ? 10.074 -16.218 -6.195 1.00 90.81 96 PRO A N 1
ATOM 757 C CA . PRO 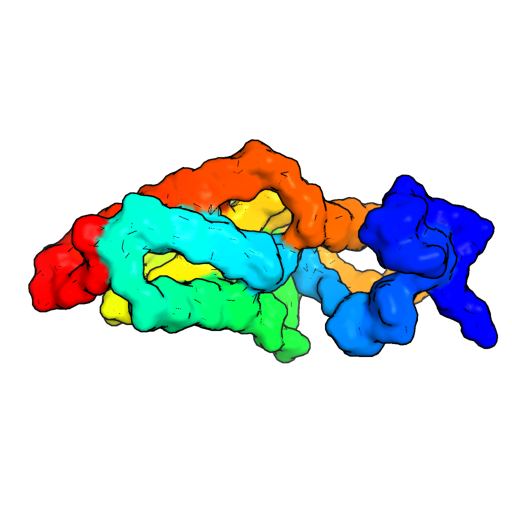A 1 96 ? 8.814 -16.832 -6.598 1.00 90.81 96 PRO A CA 1
ATOM 758 C C . PRO A 1 96 ? 7.597 -15.970 -6.231 1.00 90.81 96 PRO A C 1
ATOM 760 O O . PRO A 1 96 ? 7.436 -15.550 -5.083 1.00 90.81 96 PRO A O 1
ATOM 763 N N . ILE A 1 97 ? 6.679 -15.768 -7.182 1.00 90.81 97 ILE A N 1
ATOM 764 C CA . ILE A 1 97 ? 5.491 -14.918 -6.985 1.00 90.81 97 ILE A CA 1
ATOM 765 C C . ILE A 1 97 ? 4.605 -15.363 -5.813 1.00 90.81 97 ILE A C 1
ATOM 767 O O . ILE A 1 97 ? 4.073 -14.536 -5.079 1.00 90.81 97 ILE A O 1
ATOM 771 N N . ASN A 1 98 ? 4.477 -16.669 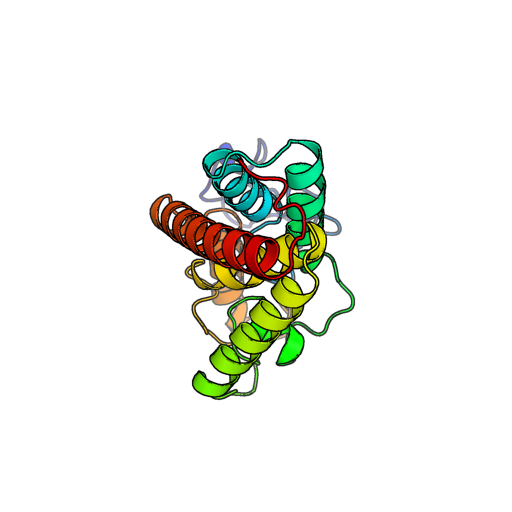-5.574 1.00 91.44 98 ASN A N 1
ATOM 772 C CA . ASN A 1 98 ? 3.712 -17.197 -4.444 1.00 91.44 98 ASN A CA 1
ATOM 773 C C . ASN A 1 98 ? 4.319 -16.795 -3.090 1.00 91.44 98 ASN A C 1
ATOM 775 O O . ASN A 1 98 ? 3.579 -16.580 -2.133 1.00 91.44 98 ASN A O 1
ATOM 779 N N . GLN A 1 99 ? 5.645 -16.670 -3.014 1.00 92.38 99 GLN A N 1
ATOM 780 C CA . GLN A 1 99 ? 6.329 -16.190 -1.820 1.00 92.38 99 GLN A CA 1
ATOM 781 C C . GLN A 1 99 ? 6.115 -14.686 -1.631 1.00 92.38 99 GLN A C 1
ATOM 783 O O . GLN A 1 99 ? 5.811 -14.262 -0.521 1.00 92.38 99 GLN A O 1
ATOM 788 N N . ALA A 1 100 ? 6.206 -13.893 -2.702 1.00 90.44 100 ALA A N 1
ATOM 789 C CA . ALA A 1 100 ? 5.943 -12.454 -2.649 1.00 90.44 100 ALA A CA 1
ATOM 790 C C . ALA A 1 100 ? 4.515 -12.142 -2.174 1.00 90.44 100 ALA A C 1
ATOM 792 O O . ALA A 1 100 ? 4.316 -11.359 -1.243 1.00 90.44 100 ALA A O 1
ATOM 793 N N . LEU A 1 101 ? 3.528 -12.844 -2.742 1.00 91.50 101 LEU A N 1
ATOM 794 C CA . LEU A 1 101 ? 2.125 -12.754 -2.338 1.00 91.50 101 LEU A CA 1
ATOM 795 C C . LEU A 1 101 ? 1.924 -13.151 -0.870 1.00 91.50 101 LEU A C 1
ATOM 797 O O . LEU A 1 101 ? 1.209 -12.466 -0.140 1.00 91.50 101 LEU A O 1
ATOM 801 N N . ALA A 1 102 ? 2.563 -14.237 -0.421 1.00 92.31 102 ALA A N 1
ATOM 802 C CA . ALA A 1 102 ? 2.478 -14.683 0.968 1.00 92.31 102 ALA A CA 1
ATOM 803 C C . ALA A 1 102 ? 3.102 -13.669 1.940 1.00 92.31 102 ALA A C 1
ATOM 805 O O . ALA A 1 102 ? 2.508 -13.377 2.979 1.00 92.31 102 ALA A O 1
ATOM 806 N N . ASN A 1 103 ? 4.254 -13.094 1.588 1.00 92.50 103 ASN A N 1
ATOM 807 C CA . ASN A 1 103 ? 4.932 -12.073 2.385 1.00 92.50 103 ASN A CA 1
ATOM 808 C C . ASN A 1 103 ? 4.080 -10.803 2.506 1.00 92.50 103 ASN A C 1
ATOM 810 O O . ASN A 1 103 ? 3.867 -10.311 3.616 1.00 92.50 103 ASN A O 1
ATOM 814 N N . CYS A 1 104 ? 3.539 -10.311 1.387 1.00 93.38 104 CYS A N 1
ATOM 815 C CA . CYS A 1 104 ? 2.634 -9.163 1.383 1.00 93.38 104 CYS A CA 1
ATOM 816 C C . CYS A 1 104 ? 1.389 -9.438 2.238 1.00 93.38 104 CYS A C 1
ATOM 818 O O . CYS A 1 104 ? 1.056 -8.658 3.131 1.00 93.38 104 CYS A O 1
ATOM 820 N N . ALA A 1 105 ? 0.753 -10.600 2.063 1.00 94.50 105 ALA A N 1
ATOM 821 C CA . ALA A 1 105 ? -0.404 -10.988 2.863 1.00 94.50 105 ALA A CA 1
ATOM 822 C C . ALA A 1 105 ? -0.084 -11.091 4.367 1.00 94.50 105 ALA A C 1
ATOM 824 O O . ALA A 1 105 ? -0.906 -10.677 5.191 1.00 94.50 105 ALA A O 1
ATOM 825 N N . SER A 1 106 ? 1.089 -11.618 4.745 1.00 95.62 106 SER A N 1
ATOM 826 C CA . SER A 1 106 ? 1.536 -11.668 6.146 1.00 95.62 106 SER A CA 1
ATOM 827 C C . SER A 1 106 ? 1.657 -10.265 6.722 1.00 95.62 106 SER A C 1
ATOM 829 O O . SER A 1 106 ? 1.008 -9.962 7.724 1.00 95.62 106 SER A O 1
ATOM 831 N N . ARG A 1 107 ? 2.380 -9.378 6.025 1.00 94.00 107 ARG A N 1
ATOM 832 C CA . ARG A 1 107 ? 2.546 -7.977 6.421 1.00 94.00 107 ARG A CA 1
ATOM 833 C C . ARG A 1 107 ? 1.201 -7.283 6.602 1.00 94.00 107 ARG A C 1
ATOM 835 O O . ARG A 1 107 ? 0.972 -6.664 7.639 1.00 94.00 107 ARG A O 1
ATOM 842 N N . VAL A 1 108 ? 0.303 -7.401 5.624 1.00 96.56 108 VAL A N 1
ATOM 843 C CA . VAL A 1 108 ? -1.046 -6.825 5.698 1.00 96.56 108 VAL A CA 1
ATOM 844 C C . VAL A 1 108 ? -1.750 -7.312 6.963 1.00 96.56 108 VAL A C 1
ATOM 846 O O . VAL A 1 108 ? -2.225 -6.503 7.756 1.00 96.56 108 VAL A O 1
ATOM 849 N N . ASN A 1 109 ? -1.772 -8.622 7.217 1.00 96.38 109 ASN A N 1
ATOM 850 C CA . ASN A 1 109 ? -2.426 -9.167 8.407 1.00 96.38 109 ASN A CA 1
ATOM 851 C C . ASN A 1 109 ? -1.771 -8.700 9.722 1.00 96.38 109 ASN A C 1
ATOM 853 O O . ASN A 1 109 ? -2.494 -8.404 10.675 1.00 96.38 109 ASN A O 1
ATOM 857 N N . GLU A 1 110 ? -0.442 -8.600 9.779 1.00 96.31 110 GLU A N 1
ATOM 858 C CA . GLU A 1 110 ? 0.300 -8.083 10.936 1.00 96.31 110 GLU A CA 1
ATOM 859 C C . GLU A 1 110 ? -0.068 -6.625 11.232 1.00 96.31 110 GLU A C 1
ATOM 861 O O . GLU A 1 110 ? -0.390 -6.288 12.372 1.00 96.31 110 GLU A O 1
ATOM 866 N N . GLN A 1 111 ? -0.099 -5.772 10.205 1.00 97.12 111 GLN A N 1
ATOM 867 C CA . GLN A 1 111 ? -0.459 -4.363 10.350 1.00 97.12 111 GLN A CA 1
ATOM 868 C C . GLN A 1 111 ? -1.933 -4.188 10.756 1.00 97.12 111 GLN A C 1
ATOM 870 O O . GLN A 1 111 ? -2.236 -3.418 11.671 1.00 97.12 111 GLN A O 1
ATOM 875 N N . LEU A 1 112 ? -2.856 -4.963 10.168 1.00 96.19 112 LEU A N 1
ATOM 876 C CA . LEU A 1 112 ? -4.263 -4.977 10.589 1.00 96.19 112 LEU A CA 1
ATOM 877 C C . LEU A 1 112 ? -4.428 -5.437 12.047 1.00 96.19 112 LEU A C 1
ATOM 879 O O . LEU A 1 112 ? -5.300 -4.941 12.769 1.00 96.19 112 LEU A O 1
ATOM 883 N N . ALA A 1 113 ? -3.602 -6.384 12.506 1.00 94.25 113 ALA A N 1
ATOM 884 C CA . ALA A 1 113 ? -3.690 -6.932 13.855 1.00 94.25 113 ALA A CA 1
ATOM 885 C C . ALA A 1 113 ? -3.379 -5.897 14.949 1.00 94.25 113 ALA A C 1
ATOM 887 O O . ALA A 1 113 ? -3.939 -6.023 16.048 1.00 94.25 113 ALA A O 1
ATOM 888 N N . LEU A 1 114 ? -2.581 -4.866 14.640 1.00 95.00 114 LEU A N 1
ATOM 889 C CA . LEU A 1 114 ? -2.289 -3.745 15.543 1.00 95.00 114 LEU A CA 1
ATOM 890 C C . LEU A 1 114 ? -3.574 -3.024 15.976 1.00 95.00 114 LEU A C 1
ATOM 892 O O . LEU A 1 114 ? -3.720 -2.641 17.141 1.00 95.00 114 LEU A O 1
ATOM 896 N N . GLY A 1 115 ? -4.546 -2.912 15.066 1.00 94.38 115 GLY A N 1
ATOM 897 C CA . GLY A 1 115 ? -5.801 -2.215 15.333 1.00 94.38 115 GLY A CA 1
ATOM 898 C C . GLY A 1 115 ? -5.607 -0.720 15.563 1.00 94.38 115 GLY A C 1
ATOM 899 O O . GLY A 1 115 ? -6.217 -0.159 16.467 1.00 94.38 115 GLY A O 1
ATOM 900 N N . THR A 1 116 ? -4.704 -0.108 14.798 1.00 95.88 116 THR A N 1
ATOM 901 C CA . THR A 1 116 ? -4.437 1.333 14.804 1.00 95.88 116 THR A CA 1
ATOM 902 C C . THR A 1 116 ? -4.661 1.908 13.409 1.00 95.88 116 THR A C 1
ATOM 904 O O . THR A 1 116 ? -4.588 1.176 12.419 1.00 95.88 116 THR A O 1
ATOM 907 N N . ALA A 1 117 ? -4.900 3.219 13.329 1.00 96.69 117 ALA A N 1
ATOM 908 C CA . ALA A 1 117 ? -5.015 3.929 12.056 1.00 96.69 117 ALA A CA 1
ATOM 909 C C . ALA A 1 117 ? -3.737 3.778 11.219 1.00 96.69 117 ALA A C 1
ATOM 911 O O . ALA A 1 117 ? -3.796 3.522 10.022 1.00 96.69 117 ALA A O 1
ATOM 912 N N . GLU A 1 118 ? -2.573 3.868 11.865 1.00 96.94 118 GLU A N 1
ATOM 913 C CA . GLU A 1 118 ? -1.277 3.738 11.209 1.00 96.94 118 GLU A CA 1
ATOM 914 C C . GLU A 1 118 ? -1.060 2.328 10.651 1.00 96.94 118 GLU A C 1
ATOM 916 O O . GLU A 1 118 ? -0.551 2.186 9.544 1.00 96.94 118 GLU A O 1
ATOM 921 N N . GLY A 1 119 ? -1.469 1.288 11.387 1.00 96.62 119 GLY A N 1
ATOM 922 C CA . GLY A 1 119 ? -1.418 -0.090 10.900 1.00 96.62 119 GLY A CA 1
ATOM 923 C C . GLY A 1 119 ? -2.326 -0.285 9.686 1.00 96.62 119 GLY A C 1
ATOM 924 O O . GLY A 1 119 ? -1.895 -0.821 8.670 1.00 96.62 119 GLY A O 1
ATOM 925 N N . LEU A 1 120 ? -3.561 0.223 9.738 1.00 97.88 120 LEU A N 1
ATOM 926 C CA . LEU A 1 120 ? -4.454 0.174 8.581 1.00 97.88 120 LEU A CA 1
ATOM 927 C C . LEU A 1 120 ? -3.857 0.908 7.369 1.00 97.88 120 LEU A C 1
ATOM 929 O O . LEU A 1 120 ? -3.832 0.341 6.284 1.00 97.88 120 LEU A O 1
ATOM 933 N N . GLY A 1 121 ? -3.303 2.108 7.560 1.00 97.25 121 GLY A N 1
ATOM 934 C CA . GLY A 1 121 ? -2.673 2.883 6.488 1.00 97.25 121 GLY A CA 1
ATOM 935 C C . GLY A 1 121 ? -1.526 2.149 5.791 1.00 97.25 121 GLY A C 1
ATOM 936 O O . GLY A 1 121 ? -1.474 2.112 4.565 1.00 97.25 121 GLY A O 1
ATOM 937 N N . LYS A 1 122 ? -0.647 1.499 6.561 1.00 96.19 122 LYS A N 1
ATOM 938 C CA . LYS A 1 122 ? 0.445 0.676 6.013 1.00 96.19 122 LYS A CA 1
ATOM 939 C C . LYS A 1 122 ? -0.050 -0.569 5.284 1.00 96.19 122 LYS A C 1
ATOM 941 O O . LYS A 1 122 ? 0.574 -1.009 4.327 1.00 96.19 122 LYS A O 1
ATOM 946 N N . ALA A 1 123 ? -1.147 -1.157 5.758 1.00 97.12 123 ALA A N 1
ATOM 947 C CA . ALA A 1 123 ? -1.769 -2.302 5.107 1.00 97.12 123 ALA A CA 1
ATOM 948 C C . ALA A 1 123 ? -2.418 -1.911 3.769 1.00 97.12 123 ALA A C 1
ATOM 950 O O . ALA A 1 123 ? -2.291 -2.665 2.809 1.00 97.12 123 ALA A O 1
ATOM 951 N N . MET A 1 124 ? -3.083 -0.750 3.719 1.00 97.75 124 MET A N 1
ATOM 952 C CA . MET A 1 124 ? -3.682 -0.179 2.505 1.00 97.75 124 MET A CA 1
ATOM 953 C C . MET A 1 124 ? -2.621 0.042 1.428 1.00 97.75 124 MET A C 1
ATOM 955 O O . MET A 1 124 ? -2.723 -0.520 0.347 1.00 97.75 124 MET A O 1
ATOM 959 N N . HIS A 1 125 ? -1.521 0.712 1.773 1.00 95.00 125 HIS A N 1
ATOM 960 C CA . HIS A 1 125 ? -0.404 0.948 0.857 1.00 95.00 125 HIS A CA 1
ATOM 961 C C . HIS A 1 125 ? 0.042 -0.341 0.131 1.00 95.00 125 HIS A C 1
ATOM 963 O O . HIS A 1 125 ? 0.055 -0.394 -1.097 1.00 95.00 125 HIS A O 1
ATOM 969 N N . SER A 1 126 ? 0.246 -1.438 0.874 1.00 93.25 126 SER A N 1
ATOM 970 C CA . SER A 1 126 ? 0.654 -2.720 0.282 1.00 93.25 126 SER A CA 1
ATOM 971 C C . SER A 1 126 ? -0.371 -3.398 -0.630 1.00 93.25 126 SER A C 1
ATOM 973 O O . SER A 1 126 ? 0.016 -4.251 -1.431 1.00 93.25 126 SER A O 1
ATOM 975 N N . VAL A 1 127 ? -1.662 -3.074 -0.517 1.00 94.62 127 VAL A N 1
ATOM 976 C CA . VAL A 1 127 ? -2.697 -3.593 -1.430 1.00 94.62 127 VAL A CA 1
ATOM 977 C C . VAL A 1 127 ? -3.009 -2.636 -2.579 1.00 94.62 127 VAL A C 1
ATOM 979 O O . VAL A 1 127 ? -3.600 -3.069 -3.566 1.00 94.62 127 VAL A O 1
ATOM 982 N N . GLU A 1 128 ? -2.601 -1.370 -2.482 1.00 94.00 128 GLU A N 1
ATOM 983 C CA . GLU A 1 128 ? -2.739 -0.373 -3.544 1.00 94.00 128 GLU A CA 1
ATOM 984 C C . GLU A 1 128 ? -1.693 -0.580 -4.643 1.00 94.00 128 GLU A C 1
ATOM 986 O O . GLU A 1 128 ? -2.053 -0.663 -5.819 1.00 94.00 128 GLU A O 1
ATOM 991 N N . ASP A 1 129 ? -0.419 -0.716 -4.266 1.00 88.81 129 ASP A N 1
ATOM 992 C CA . ASP A 1 129 ? 0.697 -0.750 -5.216 1.00 88.81 129 ASP A CA 1
ATOM 993 C C . ASP A 1 129 ? 0.572 -1.792 -6.336 1.00 88.81 129 ASP A C 1
ATOM 995 O O . ASP A 1 129 ? 0.820 -1.429 -7.486 1.00 88.81 129 ASP A O 1
ATOM 999 N N . PRO A 1 130 ? 0.128 -3.045 -6.092 1.00 89.88 130 PRO A N 1
ATOM 1000 C CA . PRO A 1 130 ? -0.019 -4.038 -7.158 1.00 89.88 130 PRO A CA 1
ATOM 1001 C C . PRO A 1 130 ? -0.946 -3.623 -8.313 1.00 89.88 130 PRO A C 1
ATOM 1003 O O . PRO A 1 130 ? -0.916 -4.261 -9.368 1.00 89.88 130 PRO A O 1
ATOM 1006 N N . TYR A 1 131 ? -1.791 -2.601 -8.127 1.00 89.31 131 TYR A N 1
ATOM 1007 C CA . TYR A 1 131 ? -2.657 -2.076 -9.182 1.00 89.31 131 TYR A CA 1
ATOM 1008 C C . TYR A 1 131 ? -1.941 -1.131 -10.146 1.00 89.31 131 TYR A C 1
ATOM 1010 O O . TYR A 1 131 ? -2.467 -0.920 -11.237 1.00 89.31 131 TYR A O 1
ATOM 1018 N N . SER A 1 132 ? -0.764 -0.599 -9.806 1.00 85.06 132 SER A N 1
ATOM 1019 C CA . SER A 1 132 ? 0.071 0.111 -10.776 1.00 85.06 132 SER A CA 1
ATOM 1020 C C . SER A 1 132 ? 0.562 -0.872 -11.836 1.00 85.06 132 SER A C 1
ATOM 1022 O O . SER A 1 132 ? 1.113 -1.924 -11.501 1.00 85.06 132 SER A O 1
ATOM 1024 N N . ARG A 1 133 ? 0.403 -0.557 -13.126 1.00 83.56 133 ARG A N 1
ATOM 1025 C CA . ARG A 1 133 ? 0.896 -1.391 -14.243 1.00 83.56 133 ARG A CA 1
ATOM 1026 C C . ARG A 1 133 ? 2.403 -1.655 -14.212 1.00 83.56 133 ARG A C 1
ATOM 1028 O O . ARG A 1 133 ? 2.869 -2.578 -14.886 1.00 83.56 133 ARG A O 1
ATOM 1035 N N . SER A 1 134 ? 3.170 -0.865 -13.472 1.00 78.12 134 SER A N 1
ATOM 1036 C CA . SER A 1 134 ? 4.592 -1.097 -13.220 1.00 78.12 134 SER A CA 1
ATOM 1037 C C . SER A 1 134 ? 4.849 -2.116 -12.108 1.00 78.12 134 SER A C 1
ATOM 1039 O O . SER A 1 134 ? 5.894 -2.758 -12.138 1.00 78.12 134 SER A O 1
ATOM 1041 N N . HIS A 1 135 ? 3.919 -2.319 -11.166 1.00 82.75 135 HIS A N 1
ATOM 1042 C CA . HIS A 1 135 ? 4.191 -3.101 -9.954 1.00 82.75 135 HIS A CA 1
ATOM 1043 C C . HIS A 1 135 ? 3.758 -4.540 -10.070 1.00 82.75 135 HIS A C 1
ATOM 1045 O O . HIS A 1 135 ? 4.642 -5.355 -9.906 1.00 82.75 135 HIS A O 1
ATOM 1051 N N . GLN A 1 136 ? 2.492 -4.851 -10.395 1.00 86.50 136 GLN A N 1
ATOM 1052 C CA . GLN A 1 136 ? 1.907 -6.163 -10.786 1.00 86.50 136 GLN A CA 1
ATOM 1053 C C . GLN A 1 136 ? 2.716 -7.459 -10.512 1.00 86.50 136 GLN A C 1
ATOM 1055 O O . GLN A 1 136 ? 2.702 -8.388 -11.323 1.00 86.50 136 GLN A O 1
ATOM 1060 N N . TRP A 1 137 ? 3.409 -7.552 -9.380 1.00 87.88 137 TRP A N 1
ATOM 1061 C CA . TRP A 1 137 ? 4.420 -8.569 -9.095 1.00 87.88 137 TRP A CA 1
ATOM 1062 C C . TRP A 1 137 ? 5.473 -8.731 -10.204 1.00 87.88 137 TRP A C 1
ATOM 1064 O O . TRP A 1 137 ? 5.869 -9.845 -10.549 1.00 87.88 137 TRP A O 1
ATOM 1074 N N . LYS A 1 138 ? 5.927 -7.616 -10.772 1.00 86.62 138 LYS A N 1
ATOM 1075 C CA . LYS A 1 138 ? 7.127 -7.521 -11.603 1.00 86.62 138 LYS A CA 1
ATOM 1076 C C . LYS A 1 138 ? 8.361 -7.377 -10.701 1.00 86.62 138 LYS A C 1
ATOM 1078 O O . LYS A 1 138 ? 8.223 -6.931 -9.559 1.00 86.62 138 LYS A O 1
ATOM 1083 N N . PRO A 1 139 ? 9.557 -7.774 -11.165 1.00 84.12 139 PRO A N 1
ATOM 1084 C CA . PRO A 1 139 ? 10.793 -7.534 -10.426 1.00 84.12 139 PRO A CA 1
ATOM 1085 C C . PRO A 1 139 ? 10.992 -6.045 -10.141 1.00 84.12 139 PRO A C 1
ATOM 1087 O O . PRO A 1 139 ? 10.810 -5.222 -11.037 1.00 84.12 139 PRO A O 1
ATOM 1090 N N . ALA A 1 140 ? 11.376 -5.716 -8.908 1.00 80.31 140 ALA A N 1
ATOM 1091 C CA . ALA A 1 140 ? 11.817 -4.375 -8.549 1.00 80.31 140 ALA A CA 1
ATOM 1092 C C . ALA A 1 140 ? 13.020 -3.988 -9.416 1.00 80.31 140 ALA A C 1
ATOM 1094 O O . ALA A 1 140 ? 13.945 -4.787 -9.576 1.00 80.31 140 ALA A O 1
ATOM 1095 N N . LEU A 1 141 ? 13.006 -2.782 -9.979 1.00 74.69 141 LEU A N 1
ATOM 1096 C CA . LEU A 1 141 ? 14.098 -2.306 -10.821 1.00 74.69 141 LEU A CA 1
ATOM 1097 C C . LEU A 1 141 ? 15.248 -1.772 -9.957 1.00 74.69 141 LEU A C 1
ATOM 1099 O O . LEU A 1 141 ? 15.001 -1.135 -8.931 1.00 74.69 141 LEU A O 1
ATOM 1103 N N . PRO A 1 142 ? 16.511 -2.005 -10.350 1.00 69.50 142 PRO A N 1
ATOM 1104 C CA . PRO A 1 142 ? 17.630 -1.327 -9.727 1.00 69.50 142 PRO A CA 1
ATOM 1105 C C . PRO A 1 142 ? 17.574 0.170 -10.044 1.00 69.50 142 PRO A C 1
ATOM 1107 O O . PRO A 1 142 ? 16.999 0.600 -11.047 1.00 69.50 142 PRO A O 1
ATOM 1110 N N . GLU A 1 143 ? 18.223 0.958 -9.192 1.00 64.06 143 GLU A N 1
ATOM 1111 C CA . GLU A 1 143 ? 18.406 2.392 -9.406 1.00 64.06 143 GLU A CA 1
ATOM 1112 C C . GLU A 1 143 ? 18.949 2.686 -10.812 1.00 64.06 143 GLU A C 1
ATOM 1114 O O . GLU A 1 143 ? 19.865 1.993 -11.280 1.00 64.06 143 GLU A O 1
ATOM 1119 N N . PRO A 1 144 ? 18.449 3.737 -11.482 1.00 62.19 144 PRO A N 1
ATOM 1120 C CA . PRO A 1 144 ? 18.850 4.049 -12.835 1.00 62.19 144 PRO A CA 1
ATOM 1121 C C . PRO A 1 144 ? 20.310 4.498 -12.805 1.00 62.19 144 PRO A C 1
ATOM 1123 O O . PRO A 1 144 ? 20.675 5.537 -12.250 1.00 62.19 144 PRO A O 1
ATOM 1126 N N . SER A 1 145 ? 21.176 3.692 -13.411 1.00 58.56 145 SER A N 1
ATOM 1127 C CA . SER A 1 145 ? 22.606 3.959 -13.472 1.00 58.56 145 SER A CA 1
ATOM 1128 C C . SER A 1 145 ? 22.978 4.528 -14.833 1.00 58.56 145 SER A C 1
ATOM 1130 O O . SER A 1 145 ? 22.549 4.034 -15.875 1.00 58.56 145 SER A O 1
ATOM 1132 N N . ILE A 1 146 ? 23.862 5.530 -14.853 1.00 56.59 146 ILE A N 1
ATOM 1133 C CA . ILE A 1 146 ? 24.472 5.996 -16.112 1.00 56.59 146 ILE A CA 1
ATOM 1134 C C . ILE A 1 146 ? 25.302 4.891 -16.788 1.00 56.59 146 ILE A C 1
ATOM 1136 O O . ILE A 1 146 ? 25.665 5.018 -17.954 1.00 56.59 146 ILE A O 1
ATOM 1140 N N . LEU A 1 147 ? 25.663 3.856 -16.023 1.00 55.47 147 LEU A N 1
ATOM 1141 C CA . LEU A 1 147 ? 26.483 2.730 -16.456 1.00 55.47 147 LEU A CA 1
ATOM 1142 C C . LEU A 1 147 ? 25.643 1.549 -16.957 1.00 55.47 147 LEU A C 1
ATOM 1144 O O . LEU A 1 147 ? 26.221 0.618 -17.507 1.00 55.47 147 LEU A O 1
ATOM 1148 N N . ASP A 1 148 ? 24.319 1.596 -16.788 1.00 59.16 148 ASP A N 1
ATOM 1149 C CA . ASP A 1 148 ? 23.387 0.578 -17.276 1.00 59.16 148 ASP A CA 1
ATOM 1150 C C . ASP A 1 148 ? 22.234 1.234 -18.063 1.00 59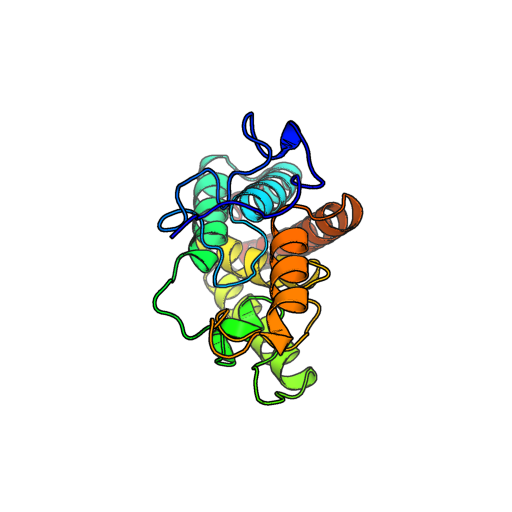.16 148 ASP A C 1
ATOM 1152 O O . ASP A 1 148 ? 21.129 1.428 -17.550 1.00 59.16 148 ASP A O 1
ATOM 1156 N N . PRO A 1 149 ? 22.502 1.659 -19.311 1.00 64.75 149 PRO A N 1
ATOM 1157 C CA . PRO A 1 149 ? 21.517 2.339 -20.143 1.00 64.75 149 PRO A CA 1
ATOM 1158 C C . PRO A 1 149 ? 20.413 1.409 -20.665 1.00 64.75 149 PRO A C 1
ATOM 1160 O O . PRO A 1 149 ? 19.430 1.909 -21.211 1.00 64.75 149 PRO A O 1
ATOM 1163 N N . GLU A 1 150 ? 20.556 0.084 -20.532 1.00 67.81 150 GLU A N 1
ATOM 1164 C CA . GLU A 1 150 ? 19.595 -0.883 -21.079 1.00 67.81 150 GLU A CA 1
ATOM 1165 C C . GLU A 1 150 ? 18.231 -0.789 -20.379 1.00 67.81 150 GLU A C 1
ATOM 1167 O O . GLU A 1 150 ? 17.201 -0.900 -21.039 1.00 67.81 150 GLU A O 1
ATOM 1172 N N . HIS A 1 151 ? 18.212 -0.455 -19.084 1.00 67.44 151 HIS A N 1
ATOM 1173 C CA . HIS A 1 151 ? 16.990 -0.378 -18.273 1.00 67.44 151 HIS A CA 1
ATOM 1174 C C . HIS A 1 151 ? 16.343 1.019 -18.214 1.00 67.44 151 HIS A C 1
ATOM 1176 O O . HIS A 1 151 ? 15.319 1.201 -17.558 1.00 67.44 151 HIS A O 1
ATOM 1182 N N . TRP A 1 152 ? 16.888 2.030 -18.906 1.00 67.12 152 TRP A N 1
ATOM 1183 C CA . TRP A 1 152 ? 16.354 3.405 -18.860 1.00 67.12 152 TRP A CA 1
ATOM 1184 C C . TRP A 1 152 ? 14.912 3.521 -19.371 1.00 67.12 152 TRP A C 1
ATOM 1186 O O . TRP A 1 152 ? 14.144 4.338 -18.863 1.00 67.12 152 TRP A O 1
ATOM 1196 N N . GLY A 1 153 ? 14.551 2.730 -20.386 1.00 69.50 153 GLY A N 1
ATOM 1197 C CA . GLY A 1 153 ? 13.188 2.701 -20.919 1.00 69.50 153 GLY A CA 1
ATOM 1198 C C . GLY A 1 153 ? 12.186 2.156 -19.902 1.00 69.50 153 GLY A C 1
ATOM 1199 O O . GLY A 1 153 ? 11.146 2.773 -19.681 1.00 69.50 153 GLY A O 1
ATOM 1200 N N . ASP A 1 154 ? 12.542 1.057 -19.237 1.00 70.38 154 ASP A N 1
ATOM 1201 C CA . ASP A 1 154 ? 11.710 0.428 -18.207 1.00 70.38 154 ASP A CA 1
ATOM 1202 C C . ASP A 1 154 ? 11.518 1.358 -17.010 1.00 70.38 154 ASP A C 1
ATOM 1204 O O . ASP A 1 154 ? 10.406 1.517 -16.514 1.00 70.38 154 ASP A O 1
ATOM 1208 N N . TRP A 1 155 ? 12.584 2.052 -16.613 1.00 69.94 155 TRP A N 1
ATOM 1209 C CA . TRP A 1 155 ? 12.553 3.020 -15.524 1.00 69.94 155 TRP A CA 1
ATOM 1210 C C . TRP A 1 155 ? 11.651 4.225 -15.821 1.00 69.94 155 TRP A C 1
ATOM 1212 O O . TRP A 1 155 ? 10.899 4.689 -14.964 1.00 69.94 155 TRP A O 1
ATOM 1222 N N . LEU A 1 156 ? 11.692 4.734 -17.056 1.00 69.12 156 LEU A N 1
ATOM 1223 C CA . LEU A 1 156 ? 10.833 5.838 -17.479 1.00 69.12 156 LEU A CA 1
ATOM 1224 C C . LEU A 1 156 ? 9.355 5.426 -17.496 1.00 69.12 156 LEU A C 1
ATOM 1226 O O . LEU A 1 156 ? 8.508 6.173 -17.011 1.00 69.12 156 LEU A O 1
ATOM 1230 N N . GLU A 1 157 ? 9.044 4.250 -18.039 1.00 71.62 157 GLU A N 1
ATOM 1231 C CA . GLU A 1 157 ? 7.681 3.706 -18.027 1.00 71.62 157 GLU A CA 1
ATOM 1232 C C . GLU A 1 157 ? 7.175 3.468 -16.601 1.00 71.62 157 GLU A C 1
ATOM 1234 O O . GLU A 1 157 ? 6.012 3.755 -16.303 1.00 71.62 157 GLU A O 1
ATOM 1239 N N . HIS A 1 158 ? 8.055 3.006 -15.711 1.00 70.81 158 HIS A N 1
ATOM 1240 C CA . HIS A 1 158 ? 7.766 2.816 -14.294 1.00 70.81 158 HIS A CA 1
ATOM 1241 C C . HIS A 1 158 ? 7.371 4.140 -13.630 1.00 70.81 158 HIS A C 1
ATOM 1243 O O . HIS A 1 158 ? 6.235 4.281 -13.177 1.00 70.81 158 HIS A O 1
ATOM 1249 N N . ALA A 1 159 ? 8.223 5.163 -13.721 1.00 69.25 159 ALA A N 1
ATOM 1250 C CA . ALA A 1 159 ? 7.920 6.491 -13.190 1.00 69.25 159 ALA A CA 1
ATOM 1251 C C . ALA A 1 159 ? 6.635 7.101 -13.794 1.00 69.25 159 ALA A C 1
ATOM 1253 O O . ALA A 1 159 ? 5.856 7.763 -13.102 1.00 69.25 159 ALA A O 1
ATOM 1254 N N . ILE A 1 160 ? 6.364 6.885 -15.088 1.00 68.56 160 ILE A N 1
ATOM 1255 C CA . ILE A 1 160 ? 5.125 7.365 -15.720 1.00 68.56 160 ILE A CA 1
ATOM 1256 C C . ILE A 1 160 ? 3.897 6.636 -15.155 1.00 68.56 160 ILE A C 1
ATOM 1258 O O . ILE A 1 160 ? 2.864 7.276 -14.947 1.00 68.56 160 ILE A O 1
ATOM 1262 N N . ALA A 1 161 ? 3.971 5.325 -14.919 1.00 72.19 161 ALA A N 1
ATOM 1263 C CA . ALA A 1 161 ? 2.875 4.552 -14.332 1.00 72.19 161 ALA A CA 1
ATOM 1264 C C . ALA A 1 161 ? 2.483 5.040 -12.941 1.00 72.19 161 ALA A C 1
ATOM 1266 O O . ALA A 1 161 ? 1.297 5.188 -12.641 1.00 72.19 161 ALA A O 1
ATOM 1267 N N . ASP A 1 162 ? 3.484 5.403 -12.164 1.00 72.00 162 ASP A N 1
ATOM 1268 C CA . ASP A 1 162 ? 3.353 5.764 -10.764 1.00 72.00 162 ASP A CA 1
ATOM 1269 C C . ASP A 1 162 ? 2.841 7.178 -10.526 1.00 72.00 162 ASP A C 1
ATOM 1271 O O . ASP A 1 162 ? 2.013 7.418 -9.636 1.00 72.00 162 ASP A O 1
ATOM 1275 N N . TYR A 1 163 ? 3.276 8.126 -11.359 1.00 75.19 163 TYR A N 1
ATOM 1276 C CA . TYR A 1 163 ? 2.755 9.491 -11.347 1.00 75.19 163 TYR A CA 1
ATOM 1277 C C . TYR A 1 163 ? 1.419 9.612 -12.081 1.00 75.19 163 TYR A C 1
ATOM 1279 O O . TYR A 1 163 ? 0.566 10.406 -11.667 1.00 75.19 163 TYR A O 1
ATOM 1287 N N . PHE A 1 164 ? 1.212 8.820 -13.136 1.00 74.06 164 PHE A N 1
ATOM 1288 C CA . PHE A 1 164 ? 0.038 8.888 -14.006 1.00 74.06 164 PHE A CA 1
ATOM 1289 C C . PHE A 1 164 ? -0.646 7.520 -14.166 1.00 74.06 164 PHE A C 1
ATOM 1291 O O . PHE A 1 164 ? -0.701 6.962 -15.274 1.00 74.06 164 PHE A O 1
ATOM 1298 N N . PRO A 1 165 ? -1.228 6.980 -13.081 1.00 78.88 165 PRO A N 1
ATOM 1299 C CA . PRO A 1 165 ? -2.104 5.832 -13.189 1.00 78.88 165 PRO A CA 1
ATOM 1300 C C . PRO A 1 165 ? -3.395 6.217 -13.911 1.00 78.88 165 PRO A C 1
ATOM 1302 O O . PRO A 1 165 ? -3.926 7.328 -13.788 1.00 78.88 165 PRO A O 1
ATOM 1305 N N . SER A 1 166 ? -3.923 5.270 -14.670 1.00 79.88 166 SER A N 1
ATOM 1306 C CA . SER A 1 166 ? -5.235 5.350 -15.293 1.00 79.88 166 SER A CA 1
ATOM 1307 C C . SER A 1 166 ? -6.351 5.406 -14.244 1.00 79.88 166 SER A C 1
ATOM 1309 O O . SER A 1 166 ? -6.193 5.033 -13.078 1.00 79.88 166 SER A O 1
ATOM 1311 N N . GLY A 1 167 ? -7.532 5.859 -14.670 1.00 74.06 167 GLY A N 1
ATOM 1312 C CA . GLY A 1 167 ? -8.712 5.876 -13.803 1.00 74.06 167 GLY A CA 1
ATOM 1313 C C . GLY A 1 167 ? -9.122 4.485 -13.310 1.00 74.06 167 GLY A C 1
ATOM 1314 O O . GLY A 1 167 ? -9.624 4.371 -12.192 1.00 74.06 167 GLY A O 1
ATOM 1315 N N . ASP A 1 168 ? -8.871 3.446 -14.110 1.00 80.69 168 ASP A N 1
ATOM 1316 C CA . ASP A 1 168 ? -9.188 2.060 -13.765 1.00 80.69 168 ASP A CA 1
ATOM 1317 C C . ASP A 1 168 ? -8.244 1.513 -12.689 1.00 80.69 168 ASP A C 1
ATOM 1319 O O . ASP A 1 168 ? -8.721 0.896 -11.738 1.00 80.69 168 ASP A O 1
ATOM 1323 N N . GLU A 1 169 ? -6.942 1.806 -12.777 1.00 84.38 169 GLU A N 1
ATOM 1324 C CA . GLU A 1 169 ? -5.948 1.440 -11.752 1.00 84.38 169 GLU A CA 1
ATOM 1325 C C . GLU A 1 169 ? -6.299 2.090 -10.403 1.00 84.38 169 GLU A C 1
ATOM 1327 O O . GLU A 1 169 ? -6.444 1.397 -9.395 1.00 84.38 169 GLU A O 1
ATOM 1332 N N . ILE A 1 170 ? -6.576 3.403 -10.399 1.00 85.31 170 ILE A N 1
ATOM 1333 C CA . ILE A 1 170 ? -7.040 4.123 -9.198 1.00 85.31 170 ILE A CA 1
ATOM 1334 C C . ILE A 1 170 ? -8.346 3.512 -8.673 1.00 85.31 170 ILE A C 1
ATOM 1336 O O . ILE A 1 170 ? -8.517 3.316 -7.471 1.00 85.31 170 ILE A O 1
ATOM 1340 N N . GLY A 1 171 ? -9.309 3.250 -9.559 1.00 80.56 171 GLY A N 1
ATOM 1341 C CA . GLY A 1 171 ? -10.615 2.718 -9.180 1.00 80.56 171 GLY A CA 1
ATOM 1342 C C . GLY A 1 171 ? -10.537 1.313 -8.584 1.00 80.56 171 GLY A C 1
ATOM 1343 O O . GLY A 1 171 ? -11.308 0.995 -7.677 1.00 80.56 171 GLY A O 1
ATOM 1344 N N . ALA A 1 172 ? -9.623 0.481 -9.076 1.00 90.62 172 ALA A N 1
ATOM 1345 C CA . ALA A 1 172 ? -9.381 -0.856 -8.559 1.00 90.62 172 ALA A CA 1
ATOM 1346 C C . ALA A 1 172 ? -8.688 -0.815 -7.188 1.00 90.62 172 ALA A C 1
ATOM 1348 O O . ALA A 1 172 ? -9.170 -1.477 -6.268 1.00 90.62 172 ALA A O 1
ATOM 1349 N N . ALA A 1 173 ? -7.673 0.039 -7.018 1.00 93.06 173 ALA A N 1
ATOM 1350 C CA . ALA A 1 173 ? -7.000 0.247 -5.735 1.00 93.06 173 ALA A CA 1
ATOM 1351 C C . ALA A 1 173 ? -7.973 0.737 -4.645 1.00 93.06 173 ALA A C 1
ATOM 1353 O O . ALA A 1 173 ? -8.065 0.136 -3.579 1.00 93.06 173 ALA A O 1
ATOM 1354 N N . VAL A 1 174 ? -8.822 1.729 -4.954 1.00 94.06 174 VAL A N 1
ATOM 1355 C CA . VAL A 1 174 ? -9.864 2.219 -4.023 1.00 94.06 174 VAL A CA 1
ATOM 1356 C C . VAL A 1 174 ? -10.828 1.104 -3.606 1.00 94.06 174 VAL A C 1
ATOM 1358 O O . VAL A 1 174 ? -11.210 1.008 -2.441 1.00 94.06 174 VAL A O 1
ATOM 1361 N N . LYS A 1 175 ? -11.247 0.246 -4.546 1.00 95.69 175 LYS A N 1
ATOM 1362 C CA . LYS A 1 175 ? -12.136 -0.883 -4.231 1.00 95.69 175 LYS A CA 1
ATOM 1363 C C . LYS A 1 175 ? -11.464 -1.893 -3.307 1.00 95.69 175 LYS A C 1
ATOM 1365 O O . LYS A 1 175 ? -12.162 -2.511 -2.503 1.00 95.69 175 LYS A O 1
ATOM 1370 N N . GLU A 1 176 ? -10.160 -2.100 -3.445 1.00 96.69 176 GLU A N 1
ATOM 1371 C CA . GLU A 1 176 ? -9.418 -3.009 -2.576 1.00 96.69 176 GLU A CA 1
ATOM 1372 C C . GLU A 1 176 ? -9.265 -2.441 -1.167 1.00 96.69 176 GLU A C 1
ATOM 1374 O O . GLU A 1 176 ? -9.572 -3.140 -0.200 1.00 96.69 176 GLU A O 1
ATOM 1379 N N . ASP A 1 177 ? -8.945 -1.154 -1.050 1.00 97.81 177 ASP A N 1
ATOM 1380 C CA . ASP A 1 177 ? -8.920 -0.454 0.233 1.00 97.81 177 ASP A CA 1
ATOM 1381 C C . ASP A 1 177 ? -10.252 -0.555 0.970 1.00 97.81 177 ASP A C 1
ATOM 1383 O O . ASP A 1 177 ? -10.280 -0.880 2.154 1.00 97.81 177 ASP A O 1
ATOM 1387 N N . ILE A 1 178 ? -11.375 -0.354 0.278 1.00 97.81 178 ILE A N 1
ATOM 1388 C CA . ILE A 1 178 ? -12.710 -0.485 0.877 1.00 97.81 178 ILE A CA 1
ATOM 1389 C C . ILE A 1 178 ? -12.920 -1.888 1.465 1.00 97.81 178 ILE A C 1
ATOM 1391 O O . ILE A 1 178 ? -13.406 -2.031 2.590 1.00 97.81 178 ILE A O 1
ATOM 1395 N N . LYS A 1 179 ? -12.530 -2.951 0.746 1.00 97.69 179 LYS A N 1
ATOM 1396 C CA . LYS A 1 179 ? -12.613 -4.323 1.282 1.00 97.69 179 LYS A CA 1
ATOM 1397 C C . LYS A 1 179 ? -11.723 -4.487 2.513 1.00 97.69 179 LYS A C 1
ATOM 1399 O O . LYS A 1 179 ? -12.136 -5.130 3.483 1.00 97.69 179 LYS A O 1
ATOM 1404 N N . LEU A 1 180 ? -10.518 -3.922 2.476 1.00 97.38 180 LEU A N 1
ATOM 1405 C CA . LEU A 1 180 ? -9.554 -4.009 3.563 1.00 97.38 180 LEU A CA 1
ATOM 1406 C C . LEU A 1 180 ? -10.044 -3.273 4.817 1.00 97.38 180 LEU A C 1
ATOM 1408 O O . LEU A 1 180 ? -9.996 -3.839 5.911 1.00 97.38 180 LEU A O 1
ATOM 1412 N N . ILE A 1 181 ? -10.585 -2.063 4.654 1.00 97.81 181 ILE A N 1
ATOM 1413 C CA . ILE A 1 181 ? -11.187 -1.260 5.724 1.00 97.81 181 ILE A CA 1
ATOM 1414 C C . ILE A 1 181 ? -12.341 -2.033 6.364 1.00 97.81 181 ILE A C 1
ATOM 1416 O O . ILE A 1 181 ? -12.372 -2.180 7.583 1.00 97.81 181 ILE A O 1
ATOM 1420 N N . ARG A 1 182 ? -13.243 -2.625 5.571 1.00 96.69 182 ARG A N 1
ATOM 1421 C CA . ARG A 1 182 ? -14.350 -3.447 6.097 1.00 96.69 182 ARG A CA 1
ATOM 1422 C C . ARG A 1 182 ? -13.857 -4.652 6.895 1.00 96.69 182 ARG A C 1
ATOM 1424 O O . ARG A 1 182 ? -14.334 -4.892 8.005 1.00 96.69 182 ARG A O 1
ATOM 1431 N N . LYS A 1 183 ? -12.850 -5.371 6.383 1.00 95.88 183 LYS A N 1
ATOM 1432 C CA . LYS A 1 183 ? -12.197 -6.472 7.112 1.00 95.88 183 LYS A CA 1
ATOM 1433 C C . LYS A 1 183 ? -11.609 -5.982 8.439 1.00 95.88 183 LYS A C 1
ATOM 1435 O O . LYS A 1 183 ? -11.717 -6.673 9.452 1.00 95.88 183 LYS A O 1
ATOM 1440 N N . TRP A 1 184 ? -10.989 -4.806 8.447 1.00 96.19 184 TRP A N 1
ATOM 1441 C CA . TRP A 1 184 ? -10.424 -4.207 9.650 1.00 96.19 184 TRP A CA 1
ATOM 1442 C C . TRP A 1 184 ? -11.500 -3.783 10.662 1.00 96.19 184 TRP A C 1
ATOM 1444 O O . TRP A 1 184 ? -11.368 -4.134 11.835 1.00 96.19 184 TRP A O 1
ATOM 1454 N N . LYS A 1 185 ? -12.597 -3.146 10.221 1.00 95.06 185 LYS A N 1
ATOM 1455 C CA . LYS A 1 185 ? -13.765 -2.805 11.061 1.00 95.06 185 LYS A CA 1
ATOM 1456 C C . LYS A 1 185 ? -14.295 -4.057 11.768 1.00 95.06 185 LYS A C 1
ATOM 1458 O O . LYS A 1 185 ? -14.436 -4.080 12.991 1.00 95.06 185 LYS A O 1
ATOM 1463 N N . ASP A 1 186 ? -14.468 -5.155 11.034 1.00 94.81 186 ASP A N 1
ATOM 1464 C CA . ASP A 1 186 ? -14.901 -6.433 11.610 1.00 94.81 186 ASP A CA 1
ATOM 1465 C C . ASP A 1 186 ? -13.905 -7.007 12.630 1.00 94.81 186 ASP A C 1
ATOM 1467 O O . ASP A 1 186 ? -14.309 -7.568 13.654 1.00 94.81 186 ASP A O 1
ATOM 1471 N N . LEU A 1 187 ? -12.598 -6.865 12.386 1.00 94.12 187 LEU A N 1
ATOM 1472 C CA . LEU A 1 187 ? -11.564 -7.256 13.347 1.00 94.12 187 LEU A CA 1
ATOM 1473 C C . LEU A 1 187 ? -11.606 -6.396 14.618 1.00 94.12 187 LEU A C 1
ATOM 1475 O O . LEU A 1 187 ? -11.412 -6.939 15.709 1.00 94.12 187 LEU A O 1
ATOM 1479 N N . MET A 1 188 ? -11.852 -5.088 14.505 1.00 94.31 188 MET A N 1
ATOM 1480 C CA . MET A 1 188 ? -11.936 -4.185 15.659 1.00 94.31 188 MET A CA 1
ATOM 1481 C C . MET A 1 188 ? -13.172 -4.475 16.504 1.00 94.31 188 MET A C 1
ATOM 1483 O O . MET A 1 188 ? -13.043 -4.660 17.717 1.00 94.31 188 MET A O 1
ATOM 1487 N N . ARG A 1 189 ? -14.329 -4.679 15.864 1.00 93.25 189 ARG A N 1
ATOM 1488 C CA . ARG A 1 189 ? -15.576 -5.085 16.533 1.00 93.25 189 ARG A CA 1
ATOM 1489 C C . ARG A 1 189 ? -15.406 -6.379 17.321 1.00 93.25 189 ARG A C 1
ATOM 1491 O O . ARG A 1 189 ? -15.760 -6.436 18.495 1.00 93.25 189 ARG A O 1
ATOM 1498 N N . LYS A 1 190 ? -14.781 -7.404 16.725 1.00 93.56 190 LYS A N 1
ATOM 1499 C CA . LYS A 1 190 ? -14.480 -8.677 17.413 1.00 93.56 190 LYS A CA 1
ATOM 1500 C C . LYS A 1 190 ? -13.541 -8.509 18.610 1.00 93.56 190 LYS A C 1
ATOM 1502 O O . LYS A 1 190 ? -13.607 -9.300 19.545 1.00 93.56 190 LYS A O 1
ATOM 1507 N N . LYS A 1 191 ? -12.668 -7.501 18.580 1.00 91.94 191 LYS A N 1
ATOM 1508 C CA . LYS A 1 191 ? -11.743 -7.164 19.671 1.00 91.94 191 LYS A CA 1
ATOM 1509 C C . LYS A 1 191 ? -12.345 -6.199 20.702 1.00 91.94 191 LYS A C 1
ATOM 1511 O O . LYS A 1 191 ? -11.652 -5.871 21.661 1.00 91.94 191 LYS A O 1
ATOM 1516 N N . GLY A 1 192 ? -13.583 -5.731 20.514 1.00 91.25 192 GLY A N 1
ATOM 1517 C CA . GLY A 1 192 ? -14.192 -4.699 21.361 1.00 91.25 192 GLY A CA 1
ATOM 1518 C C . GLY A 1 192 ? -13.457 -3.355 21.300 1.00 91.25 192 GLY A C 1
ATOM 1519 O O . GLY A 1 192 ? -13.453 -2.616 22.281 1.00 91.25 192 GLY A O 1
ATOM 1520 N N . LYS A 1 193 ? -12.780 -3.069 20.182 1.00 87.19 193 LYS A N 1
ATOM 1521 C CA . LYS A 1 193 ? -12.087 -1.802 19.930 1.00 87.19 193 LYS A CA 1
ATOM 1522 C C . LYS A 1 193 ? -12.962 -0.886 19.076 1.00 87.19 193 LYS A C 1
ATOM 1524 O O . LYS A 1 193 ? -13.744 -1.376 18.265 1.00 87.19 193 LYS A O 1
ATOM 1529 N N . ASP A 1 194 ? -12.789 0.421 19.255 1.00 83.75 194 ASP A N 1
ATOM 1530 C CA . ASP A 1 194 ? -13.356 1.433 18.362 1.00 83.75 194 ASP A CA 1
ATOM 1531 C C . ASP A 1 194 ? -12.815 1.230 16.939 1.00 83.75 194 ASP A C 1
ATOM 1533 O O . ASP A 1 194 ? -11.604 1.078 16.752 1.00 83.75 194 ASP A O 1
ATOM 1537 N N . ASP A 1 195 ? -13.716 1.185 15.959 1.00 81.19 195 ASP A N 1
ATOM 1538 C CA . ASP A 1 195 ? -13.372 1.122 14.542 1.00 81.19 195 ASP A CA 1
ATOM 1539 C C . ASP A 1 195 ? -13.307 2.520 13.905 1.00 81.19 195 ASP A C 1
ATOM 1541 O O . ASP A 1 195 ? -12.901 2.627 12.758 1.00 81.19 195 ASP A O 1
ATOM 1545 N N . SER A 1 196 ? -13.627 3.600 14.635 1.00 81.88 196 SER A N 1
ATOM 1546 C CA . SER A 1 196 ? -13.470 5.010 14.228 1.00 81.88 196 SER 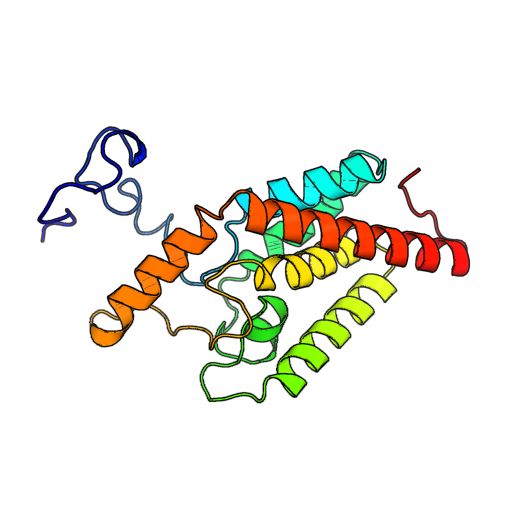A CA 1
ATOM 1547 C C . SER A 1 196 ? -14.064 5.374 12.847 1.00 81.88 196 SER A C 1
ATOM 1549 O O . SER A 1 196 ? -13.785 6.465 12.332 1.00 81.88 196 SER A O 1
ATOM 1551 N N . CYS A 1 197 ? -14.876 4.481 12.274 1.00 81.31 197 CYS A N 1
ATOM 1552 C CA . CYS A 1 197 ? -15.462 4.503 10.938 1.00 81.31 197 CYS A CA 1
ATOM 1553 C C . CYS A 1 197 ? -16.905 4.016 11.049 1.00 81.31 197 CYS A C 1
ATOM 1555 O O . CYS A 1 197 ? -17.130 2.873 11.451 1.00 81.31 197 CYS A O 1
ATOM 1557 N N . GLN A 1 198 ? -17.869 4.882 10.734 1.00 62.19 198 GLN A N 1
ATOM 1558 C CA . GLN A 1 198 ? -19.293 4.617 10.980 1.00 62.19 198 GLN A CA 1
ATOM 1559 C C . GLN A 1 198 ? -19.953 3.785 9.872 1.00 62.19 198 GLN A C 1
ATOM 1561 O O . GLN A 1 198 ? -19.311 3.571 8.818 1.00 62.19 198 GLN A O 1
#